Protein AF-A0A5R2NA83-F1 (afdb_monomer_lite)

Foldseek 3Di:
DQWAEKEAEDEDADPDDDCPDCQNPLQNVHAWLVPPVLPQLLVVQCVLQVSVVHLGFFFPDKAKAFDQDPSRYGQKMKIWTATPVNHIYIYITHHRDGDQQWMWIDDPFFIKIWHVVLFQQDDPVGHGTWIWTATPVRDIDIDGRNDPDGSVVVVVVQVVVCVVVVHPAGDPVGAGPVSVVSSVVNSVNHCVNHVRDGPCQDPVNPQPAPVRHHQDADAPQFPWDDDPPDPDTATPDAAEDDPQVGPNSCRVPVSVCRNNVHDHYDPDPDPDD

Secondary structure (DSSP, 8-state):
--EEEEEEEEE-B-SS--TTSTTT-TTTT-SHHHHTTHHHHHHHHHHHHHHHTSS----SEEEEEEEE-TTSSEEEEEEEEE-TTS-EEEEEEESBS----EEEEEETTEEEEEETTT-TT--TTT-SEEEEEEETTS-EEEEEE---S-HHHHHHHHHHHHHHTT-SSPPTTS--HHHHHHHHHHHHHHHHHTT---GGGSTTT--B-TTSSBPP----SS-EE--TT-SSPEESSPEE-----SHHHHHHHHHHHHHTT---EE--S-S--

Sequence (273 aa):
GEIRMIKSSFGFAMPDFMPEHRLYANDLAGGGILDVGGYPVSMVRLIAGAAAGEPFAEPDKVAGIAHLGQSGVDEWASAVLHFPGGIVAEVSCSISLNQDNVLRIFGTKGRIEVPDFWFAGGDRDVGLGRIDVIGADGTRETISVNEKRHVYSCEVDAAGEAIRAGRQEFAWPGMGWADSLGTLRVLDRWRAAVGLEYEIEKASLRTNTISGRPLRSGGTAIGKRTIPGVAKPASVVALGFEDFRTFSSGSILLDAFFEAGGNLFDTGYVYGG

Structure (mmCIF, N/CA/C/O backbone):
data_AF-A0A5R2NA83-F1
#
_entry.id   AF-A0A5R2NA83-F1
#
loop_
_atom_site.group_PDB
_atom_site.id
_atom_site.type_symbol
_atom_site.label_atom_id
_atom_site.label_alt_id
_atom_site.label_comp_id
_atom_site.label_asym_id
_atom_site.label_entity_id
_atom_site.label_seq_id
_atom_site.pdbx_PDB_ins_code
_atom_site.Cartn_x
_atom_site.Cartn_y
_atom_site.Cartn_z
_atom_site.occupancy
_atom_site.B_iso_or_equiv
_atom_site.auth_seq_id
_atom_site.auth_comp_id
_atom_site.auth_asym_id
_atom_site.auth_atom_id
_atom_site.pdbx_PDB_model_num
ATOM 1 N N . GLY A 1 1 ? -21.672 -6.167 15.409 1.00 95.06 1 GLY A N 1
ATOM 2 C CA . GLY A 1 1 ? -22.641 -6.505 14.341 1.00 95.06 1 GLY A CA 1
ATOM 3 C C . GLY A 1 1 ? -21.874 -6.990 13.131 1.00 95.06 1 GLY A C 1
ATOM 4 O O . GLY A 1 1 ? -20.684 -7.221 13.266 1.00 95.06 1 GLY A O 1
ATOM 5 N N . GLU A 1 2 ? -22.525 -7.120 11.982 1.00 97.38 2 GLU A N 1
ATOM 6 C CA . GLU A 1 2 ? -21.848 -7.399 10.703 1.00 97.38 2 GLU A CA 1
ATOM 7 C C . GLU A 1 2 ? -21.189 -6.110 10.196 1.00 97.38 2 GLU A C 1
ATOM 9 O O . GLU A 1 2 ? -21.854 -5.071 10.177 1.00 97.38 2 GLU A O 1
ATOM 14 N N . ILE A 1 3 ? -19.903 -6.156 9.837 1.00 98.38 3 ILE A N 1
ATOM 15 C CA . ILE A 1 3 ? -19.161 -5.006 9.300 1.00 98.38 3 ILE A CA 1
ATOM 16 C C . ILE A 1 3 ? -19.545 -4.814 7.833 1.00 98.38 3 ILE A C 1
ATOM 18 O O . ILE A 1 3 ? -19.589 -5.775 7.076 1.00 98.38 3 ILE A O 1
ATOM 22 N N . ARG A 1 4 ? -19.824 -3.570 7.433 1.00 98.38 4 ARG A N 1
ATOM 23 C CA . ARG A 1 4 ? -20.189 -3.220 6.049 1.00 98.38 4 ARG A CA 1
ATOM 24 C C . ARG A 1 4 ? -19.229 -2.229 5.415 1.00 98.38 4 ARG A C 1
ATOM 26 O O . ARG A 1 4 ? -19.003 -2.283 4.211 1.00 98.38 4 ARG A O 1
ATOM 33 N N . MET A 1 5 ? -18.691 -1.312 6.216 1.00 98.69 5 MET A N 1
ATOM 34 C CA . MET A 1 5 ? -17.830 -0.255 5.711 1.00 98.69 5 MET A CA 1
ATOM 35 C C . MET A 1 5 ? -16.713 0.073 6.689 1.00 98.69 5 MET A C 1
ATOM 37 O O . MET A 1 5 ? -16.921 0.048 7.901 1.00 98.69 5 MET A O 1
ATOM 41 N N . ILE A 1 6 ? -15.544 0.418 6.163 1.00 98.88 6 ILE A N 1
ATOM 42 C CA . ILE A 1 6 ? -14.411 0.906 6.948 1.00 98.88 6 ILE A CA 1
ATOM 43 C C . ILE A 1 6 ? -13.936 2.217 6.315 1.00 98.88 6 ILE A C 1
ATOM 45 O O . ILE A 1 6 ? -13.877 2.324 5.096 1.00 98.88 6 ILE A O 1
ATOM 49 N N . LYS A 1 7 ? -13.622 3.231 7.117 1.00 98.75 7 LYS A N 1
ATOM 50 C CA . LYS A 1 7 ? -12.972 4.463 6.654 1.00 98.75 7 LYS A CA 1
ATOM 51 C C . LYS A 1 7 ? -11.685 4.651 7.434 1.00 98.75 7 LYS A C 1
ATOM 53 O O . LYS A 1 7 ? -11.725 4.580 8.659 1.00 98.75 7 LYS A O 1
ATOM 58 N N . SER A 1 8 ? -10.568 4.879 6.759 1.00 98.56 8 SER A N 1
ATOM 59 C CA . SER A 1 8 ? -9.288 5.091 7.427 1.00 98.56 8 SER A CA 1
ATOM 60 C C . SER A 1 8 ? -8.465 6.157 6.715 1.00 98.56 8 SER A C 1
ATOM 62 O O . SER A 1 8 ? -8.307 6.114 5.501 1.00 98.56 8 SER A O 1
ATOM 64 N N . SER A 1 9 ? -7.955 7.130 7.459 1.00 98.06 9 SER A N 1
ATOM 65 C CA . SER A 1 9 ? -7.232 8.268 6.890 1.00 98.06 9 SER A CA 1
ATOM 66 C C . SER A 1 9 ? -5.972 8.563 7.685 1.00 98.06 9 SER A C 1
ATOM 68 O O . SER A 1 9 ? -6.035 8.574 8.913 1.00 98.06 9 SER A O 1
ATOM 70 N N . PHE A 1 10 ? -4.873 8.879 7.006 1.00 97.62 10 PHE A N 1
ATOM 71 C CA . PHE A 1 10 ? -3.687 9.455 7.637 1.00 97.62 10 PHE A CA 1
ATOM 72 C C . PHE A 1 10 ? -3.071 10.501 6.709 1.00 97.62 10 PHE A C 1
ATOM 74 O O . PHE A 1 10 ? -2.511 10.167 5.669 1.00 97.62 10 PHE A O 1
ATOM 81 N N . GLY A 1 11 ? -3.152 11.772 7.092 1.00 97.31 11 GLY A N 1
ATOM 82 C CA . GLY A 1 11 ? -2.428 12.832 6.417 1.00 97.31 11 GLY A CA 1
ATOM 83 C C . GLY A 1 11 ? -1.964 13.934 7.355 1.00 97.31 11 GLY A C 1
ATOM 84 O O . GLY A 1 11 ? -2.612 14.256 8.354 1.00 97.31 11 GLY A O 1
ATOM 85 N N . PHE A 1 12 ? -0.830 14.518 7.000 1.00 96.56 12 PHE A N 1
ATOM 86 C CA . PHE A 1 12 ? -0.273 15.701 7.635 1.00 96.56 12 PHE A CA 1
ATOM 87 C C . PHE A 1 12 ? 0.071 16.737 6.567 1.00 96.56 12 PHE A C 1
ATOM 89 O O . PHE A 1 12 ? 0.226 16.404 5.394 1.00 96.56 12 PHE A O 1
ATOM 96 N N . ALA A 1 13 ? 0.186 18.000 6.967 1.00 95.75 13 ALA A N 1
ATOM 97 C CA . ALA A 1 13 ? 0.610 19.078 6.083 1.00 95.75 13 ALA A CA 1
ATOM 98 C C . ALA A 1 13 ? 2.071 19.450 6.347 1.00 95.75 13 ALA A C 1
ATOM 100 O O . ALA A 1 13 ? 2.389 20.039 7.383 1.00 95.75 13 ALA A O 1
ATOM 101 N N . MET A 1 14 ? 2.959 19.137 5.400 1.00 95.88 14 MET A N 1
ATOM 102 C CA . MET A 1 14 ? 4.275 19.770 5.364 1.00 95.88 14 MET A CA 1
ATOM 103 C C . MET A 1 14 ? 4.110 21.290 5.209 1.00 95.88 14 MET A C 1
ATOM 105 O O . MET A 1 14 ? 3.225 21.729 4.474 1.00 95.88 14 MET A O 1
ATOM 109 N N . PRO A 1 15 ? 4.938 22.101 5.893 1.00 91.62 15 PRO A N 1
ATOM 110 C CA . PRO A 1 15 ? 4.767 23.553 5.911 1.00 91.62 15 PRO A CA 1
ATOM 111 C C . PRO A 1 15 ? 4.954 24.186 4.530 1.00 91.62 15 PRO A C 1
ATOM 113 O O . PRO A 1 15 ? 4.245 25.129 4.196 1.00 91.62 15 PRO A O 1
ATOM 116 N N . ASP A 1 16 ? 5.871 23.638 3.730 1.00 92.56 16 ASP A N 1
ATOM 117 C CA . ASP A 1 16 ? 6.229 24.134 2.407 1.00 92.56 16 ASP A CA 1
ATOM 118 C C . ASP A 1 16 ? 6.539 22.968 1.460 1.00 92.56 16 ASP A C 1
ATOM 120 O O . ASP A 1 16 ? 6.990 21.896 1.884 1.00 92.56 16 ASP A O 1
ATOM 124 N N . PHE A 1 17 ? 6.372 23.207 0.156 1.00 93.81 17 PHE A N 1
ATOM 125 C CA . PHE A 1 17 ? 6.907 22.323 -0.876 1.00 93.81 17 PHE A CA 1
ATOM 126 C C . PHE A 1 17 ? 8.440 22.363 -0.844 1.00 93.81 17 PHE A C 1
ATOM 128 O O . PHE A 1 17 ? 9.057 23.401 -1.088 1.00 93.81 17 PHE A O 1
ATOM 135 N N . MET A 1 18 ? 9.056 21.217 -0.562 1.00 93.69 18 MET A N 1
ATOM 136 C CA . MET A 1 18 ? 10.507 21.068 -0.453 1.00 93.69 18 MET A CA 1
ATOM 137 C C . MET A 1 18 ? 10.966 19.917 -1.354 1.00 93.69 18 MET A C 1
ATOM 139 O O . MET A 1 18 ? 10.963 18.778 -0.892 1.00 93.69 18 MET A O 1
ATOM 143 N N . PRO A 1 19 ? 11.361 20.172 -2.617 1.00 90.75 19 PRO A N 1
ATOM 144 C CA . PRO A 1 19 ? 11.600 19.116 -3.610 1.00 90.75 19 PRO A CA 1
ATOM 145 C C . PRO A 1 19 ? 12.703 18.129 -3.206 1.00 90.75 19 PRO A C 1
ATOM 147 O O . PRO A 1 19 ? 12.612 16.951 -3.527 1.00 90.75 19 PRO A O 1
ATOM 150 N N . GLU A 1 20 ? 13.699 18.592 -2.447 1.00 93.50 20 GLU A N 1
ATOM 151 C CA . GLU A 1 20 ? 14.804 17.766 -1.936 1.00 93.50 20 GLU A CA 1
ATOM 152 C C . GLU A 1 20 ? 14.418 16.932 -0.700 1.00 93.50 20 GLU A C 1
ATOM 154 O O . GLU A 1 20 ? 15.169 16.068 -0.248 1.00 93.50 20 GLU A O 1
ATOM 159 N N . HIS A 1 21 ? 13.262 17.206 -0.089 1.00 96.62 21 HIS A N 1
ATOM 160 C CA . HIS A 1 21 ? 12.799 16.450 1.066 1.00 96.62 21 HIS A CA 1
ATOM 161 C C . HIS A 1 21 ? 12.280 15.083 0.612 1.00 96.62 21 HIS A C 1
ATOM 163 O O . HIS A 1 21 ? 11.513 15.001 -0.344 1.00 96.62 21 HIS A O 1
ATOM 169 N N . ARG A 1 22 ? 12.598 14.015 1.359 1.00 97.06 22 ARG A N 1
ATOM 170 C CA . ARG A 1 22 ? 12.228 12.619 1.027 1.00 97.06 22 ARG A CA 1
ATOM 171 C C . ARG A 1 22 ? 10.744 12.397 0.690 1.00 97.06 22 ARG A C 1
ATOM 173 O O . ARG A 1 22 ? 10.410 11.439 0.013 1.00 97.06 22 ARG A O 1
ATOM 180 N N . LEU A 1 23 ? 9.860 13.256 1.202 1.00 97.44 23 LEU A N 1
ATOM 181 C CA . LEU A 1 23 ? 8.417 13.190 0.951 1.00 97.44 23 LEU A CA 1
ATOM 182 C C . LEU A 1 23 ? 8.034 13.694 -0.441 1.00 97.44 23 LEU A C 1
ATOM 184 O O . LEU A 1 23 ? 7.061 13.209 -0.999 1.00 97.44 23 LEU A O 1
ATOM 188 N N . TYR A 1 24 ? 8.782 14.647 -0.997 1.00 97.56 24 TYR A N 1
ATOM 189 C CA . TYR A 1 24 ? 8.542 15.201 -2.330 1.00 97.56 24 TYR A CA 1
ATOM 190 C C . TYR A 1 24 ? 9.497 14.630 -3.383 1.00 97.56 24 TYR A C 1
ATOM 192 O O . TYR A 1 24 ? 9.196 14.714 -4.572 1.00 97.56 24 TYR A O 1
ATOM 200 N N . ALA A 1 25 ? 10.614 14.034 -2.967 1.00 96.75 25 ALA A N 1
ATOM 201 C CA . ALA A 1 25 ? 11.609 13.432 -3.842 1.00 96.75 25 ALA A CA 1
ATOM 202 C C . ALA A 1 25 ? 11.062 12.159 -4.522 1.00 96.75 25 ALA A C 1
ATOM 204 O O . ALA A 1 25 ? 10.837 11.127 -3.884 1.00 96.75 25 ALA A O 1
ATOM 205 N N . ASN A 1 26 ? 10.817 12.236 -5.831 1.00 96.00 26 ASN A N 1
ATOM 206 C CA . ASN A 1 26 ? 10.242 11.138 -6.611 1.00 96.00 26 ASN A CA 1
ATOM 207 C C . ASN A 1 26 ? 11.227 9.969 -6.805 1.00 96.00 26 ASN A C 1
ATOM 209 O O . ASN A 1 26 ? 10.829 8.807 -6.774 1.00 96.00 26 ASN A O 1
ATOM 213 N N . ASP A 1 27 ? 12.521 10.262 -6.920 1.00 94.12 27 ASP A N 1
ATOM 214 C CA . ASP A 1 27 ? 13.599 9.269 -6.990 1.00 94.12 27 ASP A CA 1
ATOM 215 C C . ASP A 1 27 ? 13.737 8.427 -5.709 1.00 94.12 27 ASP A C 1
ATOM 217 O O . ASP A 1 27 ?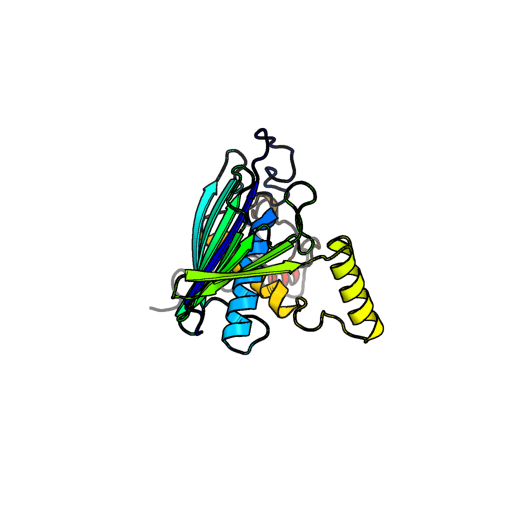 14.172 7.277 -5.774 1.00 94.12 27 ASP A O 1
ATOM 221 N N . LEU A 1 28 ? 13.304 8.966 -4.565 1.00 95.38 28 LEU A N 1
ATOM 222 C CA . LEU A 1 28 ? 13.223 8.273 -3.275 1.00 95.38 28 LEU A CA 1
ATOM 223 C C . LEU A 1 28 ? 11.850 7.647 -2.995 1.00 95.38 28 LEU A C 1
ATOM 225 O O . LEU A 1 28 ? 11.610 7.191 -1.878 1.00 95.38 28 LEU A O 1
ATOM 229 N N . ALA A 1 29 ? 10.965 7.607 -3.994 1.00 96.31 29 ALA A N 1
ATOM 230 C CA . ALA A 1 29 ? 9.607 7.086 -3.876 1.00 96.31 29 ALA A CA 1
ATOM 231 C C . ALA A 1 29 ? 8.752 7.810 -2.812 1.00 96.31 29 ALA A C 1
ATOM 233 O O . ALA A 1 29 ? 8.034 7.177 -2.036 1.00 96.31 29 ALA A O 1
ATOM 234 N N . GLY A 1 30 ? 8.839 9.145 -2.776 1.00 97.38 30 GLY A N 1
ATOM 235 C CA . GLY A 1 30 ? 8.008 9.993 -1.920 1.00 97.38 30 GLY A CA 1
ATOM 236 C C . GLY A 1 30 ? 6.508 9.956 -2.258 1.00 97.38 30 GLY A C 1
ATOM 237 O O . GLY A 1 30 ? 6.042 9.202 -3.116 1.00 97.38 30 GLY A O 1
ATOM 238 N N . GLY A 1 31 ? 5.746 10.824 -1.598 1.00 98.38 31 GLY A N 1
ATOM 239 C CA . GLY A 1 31 ? 4.294 10.924 -1.725 1.00 98.38 31 GLY A CA 1
ATOM 240 C C . GLY A 1 31 ? 3.524 10.254 -0.589 1.00 98.38 31 GLY A C 1
ATOM 241 O O . GLY A 1 31 ? 4.065 9.485 0.209 1.00 98.38 31 GLY A O 1
ATOM 242 N N . GLY A 1 32 ? 2.236 10.574 -0.498 1.00 98.31 32 GLY A N 1
ATOM 243 C CA . GLY A 1 32 ? 1.351 10.100 0.560 1.00 98.31 32 GLY A CA 1
ATOM 244 C C . GLY A 1 32 ? 1.089 8.598 0.516 1.00 98.31 32 GLY A C 1
ATOM 245 O O . GLY A 1 32 ? 1.041 7.978 1.577 1.00 98.31 32 GLY A O 1
ATOM 246 N N . ILE A 1 33 ? 0.940 8.000 -0.670 1.00 98.69 33 ILE A N 1
ATOM 247 C CA . ILE A 1 33 ? 0.580 6.584 -0.831 1.00 98.69 33 ILE A CA 1
ATOM 248 C C . ILE A 1 33 ? 1.636 5.676 -0.188 1.00 98.69 33 ILE A C 1
ATOM 250 O O . ILE A 1 33 ? 1.269 4.763 0.555 1.00 98.69 33 ILE A O 1
ATOM 254 N N . LEU A 1 34 ? 2.927 5.925 -0.436 1.00 98.25 34 LEU A N 1
ATOM 255 C CA . LEU A 1 34 ? 4.007 5.101 0.117 1.00 98.25 34 LEU A CA 1
ATOM 256 C C . LEU A 1 34 ? 4.515 5.555 1.490 1.00 98.25 34 LEU A C 1
ATOM 258 O O . LEU A 1 34 ? 5.009 4.708 2.231 1.00 98.25 34 LEU A O 1
ATOM 262 N N . ASP A 1 35 ? 4.376 6.833 1.861 1.00 97.94 35 ASP A N 1
ATOM 263 C CA . ASP A 1 35 ? 4.806 7.306 3.186 1.00 97.94 35 ASP A CA 1
ATOM 264 C C . ASP A 1 35 ? 3.797 6.931 4.282 1.00 97.94 35 ASP A C 1
ATOM 266 O O . ASP A 1 35 ? 4.146 6.260 5.253 1.00 97.94 35 ASP A O 1
ATOM 270 N N . VAL A 1 36 ? 2.527 7.316 4.112 1.00 97.94 36 VAL A N 1
ATOM 271 C CA . VAL A 1 36 ? 1.487 7.137 5.144 1.00 97.94 36 VAL A CA 1
ATOM 272 C C . VAL A 1 36 ? 0.276 6.329 4.689 1.00 97.94 36 VAL A C 1
ATOM 274 O O . VAL A 1 36 ? -0.480 5.855 5.531 1.00 97.94 36 VAL A O 1
ATOM 277 N N . GLY A 1 37 ? 0.095 6.089 3.389 1.00 98.38 37 GLY A N 1
ATOM 278 C CA . GLY A 1 37 ? -1.019 5.307 2.839 1.00 98.38 37 GLY A CA 1
ATOM 279 C C . GLY A 1 37 ? -1.002 3.830 3.243 1.00 98.38 37 GLY A C 1
ATOM 280 O O . GLY A 1 37 ? -2.053 3.187 3.281 1.00 98.38 37 GLY A O 1
ATOM 281 N N . GLY A 1 38 ? 0.158 3.299 3.639 1.00 98.06 38 GLY A N 1
ATOM 282 C CA . GLY A 1 38 ? 0.282 1.947 4.187 1.00 98.06 38 GLY A CA 1
ATOM 283 C C . GLY A 1 38 ? -0.481 1.738 5.501 1.00 98.06 38 GLY A C 1
ATOM 284 O O . GLY A 1 38 ? -1.020 0.654 5.715 1.00 98.06 38 GLY A O 1
ATOM 285 N N . TYR A 1 39 ? -0.592 2.767 6.347 1.00 97.69 39 TYR A N 1
ATOM 286 C CA . TYR A 1 39 ? -1.293 2.695 7.635 1.00 97.69 39 TYR A CA 1
ATOM 287 C C . TYR A 1 39 ? -2.806 2.460 7.483 1.00 97.69 39 TYR A C 1
ATOM 289 O O . TYR A 1 39 ? -3.317 1.496 8.057 1.00 97.69 39 TYR A O 1
ATOM 297 N N . PRO A 1 40 ? -3.560 3.273 6.713 1.00 98.44 40 PRO A N 1
ATOM 298 C CA . PRO A 1 40 ? -4.976 3.012 6.517 1.00 98.44 40 PRO A CA 1
ATOM 299 C C . PRO A 1 40 ? -5.215 1.709 5.747 1.00 98.44 40 PRO A C 1
ATOM 301 O O . PRO A 1 40 ? -6.148 0.976 6.075 1.00 98.44 40 PRO A O 1
ATOM 304 N N . VAL A 1 41 ? -4.358 1.368 4.775 1.00 98.69 41 VAL A N 1
ATOM 305 C CA . VAL A 1 41 ? -4.470 0.116 4.008 1.00 98.69 41 VAL A CA 1
ATOM 306 C C . VAL A 1 41 ? -4.286 -1.121 4.891 1.00 98.69 41 VAL A C 1
ATOM 308 O O . VAL A 1 41 ? -5.073 -2.064 4.777 1.00 98.69 41 VAL A O 1
ATOM 311 N N . SER A 1 42 ? -3.290 -1.139 5.778 1.00 98.12 42 SER A N 1
ATOM 312 C CA . SER A 1 42 ? -3.057 -2.288 6.660 1.00 98.12 42 SER A CA 1
ATOM 313 C C . SER A 1 42 ? -4.224 -2.491 7.627 1.00 98.12 42 SER A C 1
ATOM 315 O O . SER A 1 42 ? -4.700 -3.616 7.784 1.00 98.12 42 SER A O 1
ATOM 317 N N . MET A 1 43 ? -4.781 -1.407 8.182 1.00 97.94 43 MET A N 1
ATOM 318 C CA . MET A 1 43 ? -5.932 -1.490 9.083 1.00 97.94 43 MET A CA 1
ATOM 319 C C . MET A 1 43 ? -7.179 -2.034 8.398 1.00 97.94 43 MET A C 1
ATOM 321 O O . MET A 1 43 ? -7.826 -2.935 8.934 1.00 97.94 43 MET A O 1
ATOM 325 N N . VAL A 1 44 ? -7.533 -1.528 7.212 1.00 98.56 44 VAL A N 1
ATOM 326 C CA . VAL A 1 44 ? -8.741 -2.011 6.526 1.00 98.56 44 VAL A CA 1
ATOM 327 C C . VAL A 1 44 ? -8.605 -3.483 6.128 1.00 98.56 44 VAL A C 1
ATOM 329 O O . VAL A 1 44 ? -9.586 -4.218 6.230 1.00 98.56 44 VAL A O 1
ATOM 332 N N . ARG A 1 45 ? -7.398 -3.940 5.756 1.00 98.50 45 ARG A N 1
ATOM 333 C CA . ARG A 1 45 ? -7.119 -5.349 5.421 1.00 98.50 45 ARG A CA 1
ATOM 334 C C . ARG A 1 45 ? -7.180 -6.257 6.650 1.00 98.50 45 ARG A C 1
ATOM 336 O O . ARG A 1 45 ? -7.806 -7.315 6.570 1.00 98.50 45 ARG A O 1
ATOM 343 N N . LEU A 1 46 ? -6.610 -5.835 7.781 1.00 98.00 46 LEU A N 1
ATOM 344 C CA . LEU A 1 46 ? -6.699 -6.543 9.064 1.00 98.00 46 LEU A CA 1
ATOM 345 C C . LEU A 1 46 ? -8.159 -6.697 9.515 1.00 98.00 46 LEU A C 1
ATOM 347 O O . LEU A 1 46 ? -8.598 -7.792 9.857 1.00 98.00 46 LEU A O 1
ATOM 351 N N . ILE A 1 47 ? -8.933 -5.610 9.485 1.00 98.12 47 ILE A N 1
ATOM 352 C CA . ILE A 1 47 ? -10.325 -5.598 9.960 1.00 98.12 47 ILE A CA 1
ATOM 353 C C . ILE A 1 47 ? -11.239 -6.400 9.032 1.00 98.12 47 ILE A C 1
ATOM 355 O O . ILE A 1 47 ? -12.096 -7.139 9.517 1.00 98.12 47 ILE A O 1
ATOM 359 N N . ALA A 1 48 ? -11.061 -6.281 7.713 1.00 98.31 48 ALA A N 1
ATOM 360 C CA . ALA A 1 48 ? -11.797 -7.094 6.749 1.00 98.31 48 ALA A CA 1
ATOM 361 C C . ALA A 1 48 ? -11.486 -8.590 6.926 1.00 98.31 48 ALA A C 1
ATOM 363 O O . ALA A 1 48 ? -12.409 -9.402 6.916 1.00 98.31 48 ALA A O 1
ATOM 364 N N . GLY A 1 49 ? -10.218 -8.944 7.170 1.00 97.81 49 GLY A N 1
ATOM 365 C CA . GLY A 1 49 ? -9.816 -10.305 7.530 1.00 97.81 49 GLY A CA 1
ATOM 366 C C . GLY A 1 49 ? -10.510 -10.793 8.793 1.00 97.81 49 GLY A C 1
ATOM 367 O O . GLY A 1 49 ? -11.219 -11.796 8.757 1.00 97.81 49 GLY A O 1
ATOM 368 N N . ALA A 1 50 ? -10.393 -10.037 9.887 1.00 97.06 50 ALA A N 1
ATOM 369 C CA . ALA A 1 50 ? -10.999 -10.394 11.166 1.00 97.06 50 ALA A CA 1
ATOM 370 C C . ALA A 1 50 ? -12.524 -10.588 11.056 1.00 97.06 50 ALA A C 1
ATOM 372 O O . ALA A 1 50 ? -13.079 -11.491 11.680 1.00 97.06 50 ALA A O 1
ATOM 373 N N . ALA A 1 51 ? -13.206 -9.785 10.229 1.00 97.25 51 ALA A N 1
ATOM 374 C CA . ALA A 1 51 ? -14.634 -9.935 9.945 1.00 97.25 51 ALA A CA 1
ATOM 375 C C . ALA A 1 51 ? -14.975 -11.228 9.184 1.00 97.25 51 ALA A C 1
ATOM 377 O O . ALA A 1 51 ? -16.060 -11.777 9.371 1.00 97.25 51 ALA A O 1
ATOM 378 N N . ALA A 1 52 ? -14.057 -11.703 8.342 1.00 96.31 52 ALA A N 1
ATOM 379 C CA . ALA A 1 52 ? -14.171 -12.941 7.577 1.00 96.31 52 ALA A CA 1
ATOM 380 C C . ALA A 1 52 ? -13.634 -14.178 8.326 1.00 96.31 52 ALA A C 1
ATOM 382 O O . ALA A 1 52 ? -13.748 -15.288 7.813 1.00 96.31 52 ALA A O 1
ATOM 383 N N . GLY A 1 53 ? -13.077 -14.010 9.532 1.00 96.25 53 GLY A N 1
ATOM 384 C CA . GLY A 1 53 ? -12.436 -15.091 10.288 1.00 96.25 53 GLY A CA 1
ATOM 385 C C . GLY A 1 53 ? -11.012 -15.425 9.827 1.00 96.25 53 GLY A C 1
ATOM 386 O O . GLY A 1 53 ? -10.500 -16.483 10.175 1.00 96.25 53 GLY A O 1
ATOM 387 N N . GLU A 1 54 ? -10.376 -14.526 9.077 1.00 97.00 54 GLU A N 1
ATOM 388 C CA . GLU A 1 54 ? -9.019 -14.663 8.543 1.00 97.00 54 GLU A CA 1
ATOM 389 C C . GLU A 1 54 ? -8.056 -13.652 9.202 1.00 97.00 54 GLU A C 1
ATOM 391 O O . GLU A 1 54 ? -8.494 -12.617 9.709 1.00 97.00 54 GLU A O 1
ATOM 396 N N . PRO A 1 55 ? -6.729 -13.882 9.189 1.00 96.62 55 PRO A N 1
ATOM 397 C CA . PRO A 1 55 ? -5.761 -12.934 9.752 1.00 96.62 55 PRO A CA 1
ATOM 398 C C . PRO A 1 55 ? -5.782 -11.551 9.078 1.00 96.62 55 PRO A C 1
ATOM 400 O O . PRO A 1 55 ? -5.563 -10.541 9.741 1.00 96.62 55 PRO A O 1
ATOM 403 N N . PHE A 1 56 ? -6.045 -11.520 7.770 1.00 97.44 56 PHE A N 1
ATOM 404 C CA . PHE A 1 56 ? -6.191 -10.337 6.917 1.00 97.44 56 PHE A CA 1
ATOM 405 C C . PHE A 1 56 ? -7.019 -10.719 5.674 1.00 97.44 56 PHE A C 1
ATOM 407 O O . PHE A 1 56 ? -7.214 -11.903 5.400 1.00 97.44 56 PHE A O 1
ATOM 414 N N . ALA A 1 57 ? -7.486 -9.738 4.899 1.00 97.94 57 ALA A N 1
ATOM 415 C CA . ALA A 1 57 ? -8.156 -9.974 3.618 1.00 97.94 57 ALA A CA 1
ATOM 416 C C . ALA A 1 57 ? -7.492 -9.216 2.458 1.00 97.94 57 ALA A C 1
ATOM 418 O O . ALA A 1 57 ? -6.946 -8.124 2.625 1.00 97.94 57 ALA A O 1
ATOM 419 N N . GLU A 1 58 ? -7.572 -9.792 1.258 1.00 98.38 58 GLU A N 1
ATOM 420 C CA . GLU A 1 58 ? -7.179 -9.141 0.006 1.00 98.38 58 GLU A CA 1
ATOM 421 C C . GLU A 1 58 ? -8.400 -8.489 -0.657 1.00 98.38 58 GLU A C 1
ATOM 423 O O . GLU A 1 58 ? -9.431 -9.153 -0.810 1.00 98.38 58 GLU A O 1
ATOM 428 N N . PRO A 1 59 ? -8.319 -7.218 -1.086 1.00 98.56 59 PRO A N 1
ATOM 429 C CA . PRO A 1 59 ? -9.398 -6.601 -1.840 1.00 98.56 59 PRO A CA 1
ATOM 430 C C . PRO A 1 59 ? -9.420 -7.118 -3.285 1.00 98.56 59 PRO A C 1
ATOM 432 O O . PRO A 1 59 ? -8.397 -7.152 -3.978 1.00 98.56 59 PRO A O 1
ATOM 435 N N . ASP A 1 60 ? -10.602 -7.452 -3.797 1.00 98.12 60 ASP A N 1
ATOM 436 C CA . ASP A 1 60 ? -10.769 -7.853 -5.196 1.00 98.12 60 ASP A CA 1
ATOM 437 C C . ASP A 1 60 ? -10.747 -6.638 -6.150 1.00 98.12 60 ASP A C 1
ATOM 439 O O . ASP A 1 60 ? -10.278 -6.745 -7.287 1.00 98.12 60 ASP A O 1
ATOM 443 N N . LYS A 1 61 ? -11.107 -5.437 -5.674 1.00 98.50 61 LYS A N 1
ATOM 444 C CA . LYS A 1 61 ? -11.042 -4.176 -6.434 1.00 98.50 61 LYS A CA 1
ATOM 445 C C . LYS A 1 61 ? -10.374 -3.075 -5.626 1.00 98.50 61 LYS A C 1
ATOM 447 O O . LYS A 1 61 ? -10.605 -2.943 -4.430 1.00 98.50 61 LYS A O 1
ATOM 452 N N . VAL A 1 62 ? -9.589 -2.264 -6.326 1.00 98.75 62 VAL A N 1
ATOM 453 C CA . VAL A 1 62 ? -8.971 -1.035 -5.825 1.00 98.75 62 VAL A CA 1
ATOM 454 C C . VAL A 1 62 ? -9.178 0.017 -6.908 1.00 98.75 62 VAL A C 1
ATOM 456 O O . VAL A 1 62 ? -8.836 -0.228 -8.064 1.00 98.75 62 VAL A O 1
ATOM 459 N N . ALA A 1 63 ? -9.767 1.151 -6.548 1.00 98.62 63 ALA A N 1
ATOM 460 C CA . ALA A 1 63 ? -9.931 2.308 -7.420 1.00 98.62 63 ALA A CA 1
ATOM 461 C C . ALA A 1 63 ? -9.564 3.562 -6.630 1.00 98.62 63 ALA A C 1
ATOM 463 O O . ALA A 1 63 ? -9.991 3.698 -5.487 1.00 98.62 63 ALA A O 1
ATOM 464 N N . GLY A 1 64 ? -8.790 4.473 -7.213 1.00 98.19 64 GLY A N 1
ATOM 465 C CA . GLY A 1 64 ? -8.322 5.655 -6.499 1.00 98.19 64 GLY A CA 1
ATOM 466 C C . GLY A 1 64 ? -8.094 6.854 -7.400 1.00 98.19 64 GLY A C 1
ATOM 467 O O . GLY A 1 64 ? -8.092 6.742 -8.622 1.00 98.19 64 GLY A O 1
ATOM 468 N N . ILE A 1 65 ? -7.922 8.004 -6.760 1.00 98.56 65 ILE A N 1
ATOM 469 C CA . ILE A 1 65 ? -7.579 9.282 -7.374 1.00 98.56 65 ILE A CA 1
ATOM 470 C C . ILE A 1 65 ? -6.521 9.970 -6.510 1.00 98.56 65 ILE A C 1
ATOM 472 O O . ILE A 1 65 ? -6.514 9.814 -5.286 1.00 98.56 65 ILE A O 1
ATOM 476 N N . ALA A 1 66 ? -5.628 10.723 -7.140 1.00 98.56 66 ALA A N 1
ATOM 477 C CA . ALA A 1 66 ? -4.603 11.494 -6.453 1.00 98.56 66 ALA A CA 1
ATOM 478 C C . ALA A 1 66 ? -4.389 12.841 -7.140 1.00 98.56 66 ALA A C 1
ATOM 480 O O . ALA A 1 66 ? -4.675 12.997 -8.329 1.00 98.56 66 ALA A O 1
ATOM 481 N N . HIS A 1 67 ? -3.860 13.799 -6.386 1.00 98.38 67 HIS A N 1
ATOM 482 C CA . HIS A 1 67 ? -3.208 14.967 -6.954 1.00 98.38 67 HIS A CA 1
ATOM 483 C C . HIS A 1 67 ? -1.705 14.714 -7.009 1.00 98.38 67 HIS A C 1
ATOM 485 O O . HIS A 1 67 ? -1.062 14.565 -5.968 1.00 98.38 67 HIS A O 1
ATOM 491 N N . LEU A 1 68 ? -1.162 14.666 -8.225 1.00 98.25 68 LEU A N 1
ATOM 492 C CA . LEU A 1 68 ? 0.277 14.591 -8.437 1.00 98.25 68 LEU A CA 1
ATOM 493 C C . LEU A 1 68 ? 0.849 16.009 -8.459 1.00 98.25 68 LEU A C 1
ATOM 495 O O . LEU A 1 68 ? 0.435 16.838 -9.272 1.00 98.25 68 LEU A O 1
ATOM 499 N N . GLY A 1 69 ? 1.768 16.266 -7.534 1.00 96.12 69 GLY A N 1
ATOM 500 C CA . GLY A 1 69 ? 2.403 17.560 -7.336 1.00 96.12 69 GLY A CA 1
ATOM 501 C C . GLY A 1 69 ? 3.473 17.884 -8.373 1.00 96.12 69 GLY A C 1
ATOM 502 O O . GLY A 1 69 ? 3.719 17.140 -9.324 1.00 96.12 69 GLY A O 1
ATOM 503 N N . GLN A 1 70 ? 4.178 18.994 -8.154 1.00 95.00 70 GLN A N 1
ATOM 504 C CA . GLN A 1 70 ? 5.210 19.490 -9.077 1.00 95.00 70 GLN A CA 1
ATOM 505 C C . GLN A 1 70 ? 6.393 18.527 -9.250 1.00 95.00 70 GLN A C 1
ATOM 507 O O . GLN A 1 70 ? 6.991 18.481 -10.321 1.00 95.00 70 GLN A O 1
ATOM 512 N N . SER A 1 71 ? 6.728 17.755 -8.215 1.00 95.62 71 SER A N 1
ATOM 513 C CA . SER A 1 71 ? 7.779 16.734 -8.276 1.00 95.62 71 SER A CA 1
ATOM 514 C C . SER A 1 71 ? 7.293 15.388 -8.827 1.00 95.62 71 SER A C 1
ATOM 516 O O . SER A 1 71 ? 8.071 14.442 -8.901 1.00 95.62 71 SER A O 1
ATOM 518 N N . GLY A 1 72 ? 6.016 15.278 -9.208 1.00 96.31 72 GLY A N 1
ATOM 519 C CA . GLY A 1 72 ? 5.432 14.058 -9.762 1.00 96.31 72 GLY A CA 1
ATOM 520 C C . GLY A 1 72 ? 5.078 12.984 -8.730 1.00 96.31 72 GLY A C 1
ATOM 521 O O . GLY A 1 72 ? 4.686 11.896 -9.131 1.00 96.31 72 GLY A O 1
ATOM 522 N N . VAL A 1 73 ? 5.207 13.252 -7.426 1.00 98.12 73 VAL A N 1
ATOM 523 C CA . VAL A 1 73 ? 4.670 12.379 -6.361 1.00 98.12 73 VAL A CA 1
ATOM 524 C C . VAL A 1 73 ? 3.223 12.744 -6.031 1.00 98.12 73 VAL A C 1
ATOM 526 O O . VAL A 1 73 ? 2.777 13.853 -6.332 1.00 98.12 73 VAL A O 1
ATOM 529 N N . ASP A 1 74 ? 2.484 11.847 -5.380 1.00 98.50 74 ASP A N 1
ATOM 530 C CA . ASP A 1 74 ? 1.149 12.159 -4.871 1.00 98.50 74 ASP A CA 1
ATOM 531 C C . ASP A 1 74 ? 1.217 12.993 -3.578 1.00 98.50 74 ASP A C 1
ATOM 533 O O . ASP A 1 74 ? 1.735 12.558 -2.552 1.00 98.50 74 ASP A O 1
ATOM 537 N N . GLU A 1 75 ? 0.679 14.213 -3.601 1.00 98.06 75 GLU A N 1
ATOM 538 C CA . GLU A 1 75 ? 0.659 15.076 -2.409 1.00 98.06 75 GLU A CA 1
ATOM 539 C C . GLU A 1 75 ? -0.550 14.783 -1.505 1.00 98.06 75 GLU A C 1
ATOM 541 O O . GLU A 1 75 ? -0.490 14.929 -0.277 1.00 98.06 75 GLU A O 1
ATOM 546 N N . TRP A 1 76 ? -1.658 14.353 -2.110 1.00 98.56 76 TRP A N 1
ATOM 547 C CA . TRP A 1 76 ? -2.808 13.755 -1.440 1.00 98.56 76 TRP A CA 1
ATOM 548 C C . TRP A 1 76 ? -3.509 12.767 -2.368 1.00 98.56 76 TRP A C 1
ATOM 550 O O . TRP A 1 76 ? -3.587 12.968 -3.583 1.00 98.56 76 TRP A O 1
ATOM 560 N N . ALA A 1 77 ? -4.063 11.709 -1.781 1.00 98.75 77 ALA A N 1
ATOM 561 C CA . ALA A 1 77 ? -4.745 10.657 -2.515 1.00 98.75 77 ALA A CA 1
ATOM 562 C C . ALA A 1 77 ? -5.921 10.075 -1.723 1.00 98.75 77 ALA A C 1
ATOM 564 O O . ALA A 1 77 ? -5.984 10.135 -0.491 1.00 98.75 77 ALA A O 1
ATOM 565 N N . SER A 1 78 ? -6.875 9.478 -2.437 1.00 98.75 78 SER A N 1
ATOM 566 C CA . SER A 1 78 ? -7.935 8.646 -1.854 1.00 98.75 78 SER A CA 1
ATOM 567 C C . SER A 1 78 ? -8.224 7.423 -2.721 1.00 98.75 78 SER A C 1
ATOM 569 O O . SER A 1 78 ? -8.114 7.487 -3.946 1.00 98.75 78 SER A O 1
ATOM 571 N N . ALA A 1 79 ? -8.616 6.317 -2.093 1.00 98.88 79 ALA A N 1
ATOM 572 C CA . ALA A 1 79 ? -9.028 5.094 -2.768 1.00 98.88 79 ALA A CA 1
ATOM 573 C C . ALA A 1 79 ? -10.213 4.411 -2.081 1.00 98.88 79 ALA A C 1
ATOM 575 O O . ALA A 1 79 ? -10.440 4.546 -0.880 1.00 98.88 79 ALA A O 1
ATOM 576 N N . VAL A 1 80 ? -10.945 3.635 -2.876 1.00 98.88 80 VAL A N 1
ATOM 577 C CA . VAL A 1 80 ? -11.982 2.707 -2.438 1.00 98.88 80 VAL A CA 1
ATOM 578 C C . VAL A 1 80 ? -11.529 1.285 -2.745 1.00 98.88 80 VAL A C 1
ATOM 580 O O . VAL A 1 80 ? -11.080 0.979 -3.854 1.00 98.88 80 VAL A O 1
ATOM 583 N N . LEU A 1 81 ? -11.661 0.415 -1.752 1.00 98.88 81 LEU A N 1
ATOM 584 C CA . LEU A 1 81 ? -11.329 -0.997 -1.818 1.00 98.88 81 LEU A CA 1
ATOM 585 C C . LEU A 1 81 ? -12.609 -1.804 -1.626 1.00 98.88 81 LEU A C 1
ATOM 587 O O . LEU A 1 81 ? -13.415 -1.500 -0.747 1.00 98.88 81 LEU A O 1
ATOM 591 N N . HIS A 1 82 ? -12.784 -2.850 -2.421 1.00 98.75 82 HIS A N 1
ATOM 592 C CA . HIS A 1 82 ? -13.853 -3.823 -2.225 1.00 98.75 82 HIS A CA 1
ATOM 593 C C . HIS A 1 82 ? -13.240 -5.158 -1.819 1.00 98.75 82 HIS A C 1
ATOM 595 O O . HIS A 1 82 ? -12.312 -5.636 -2.473 1.00 98.75 82 HIS A O 1
ATOM 601 N N . PHE A 1 83 ? -13.758 -5.748 -0.746 1.00 98.69 83 PHE A N 1
ATOM 602 C CA . PHE A 1 83 ? -13.344 -7.057 -0.258 1.00 98.69 83 PHE A CA 1
ATOM 603 C C . PHE A 1 83 ? -14.386 -8.126 -0.606 1.00 98.69 83 PHE A C 1
ATOM 605 O O . PHE A 1 83 ? -15.591 -7.837 -0.615 1.00 98.69 83 PHE A O 1
ATOM 612 N N . PRO A 1 84 ? -13.955 -9.384 -0.805 1.00 96.44 84 PRO A N 1
ATOM 613 C CA . PRO A 1 84 ? -14.870 -10.516 -0.827 1.00 96.44 84 PRO A CA 1
ATOM 614 C C . PRO A 1 84 ? -15.790 -10.497 0.404 1.00 96.44 84 PRO A C 1
ATOM 616 O O . PRO A 1 84 ? -15.348 -10.217 1.516 1.00 96.44 84 PRO A O 1
ATOM 619 N N . GLY A 1 85 ? -17.084 -10.753 0.206 1.00 90.75 85 GLY A N 1
ATOM 620 C CA . GLY A 1 85 ? -18.096 -10.617 1.265 1.00 90.75 85 GLY A CA 1
ATOM 621 C C . GLY A 1 85 ? -18.760 -9.236 1.344 1.00 90.75 85 GLY A C 1
ATOM 622 O O . GLY A 1 85 ? -19.682 -9.057 2.131 1.00 90.75 85 GLY A O 1
ATOM 623 N N . GLY A 1 86 ? -18.362 -8.280 0.495 1.00 97.19 86 GLY A N 1
ATOM 624 C CA . GLY A 1 86 ? -19.095 -7.028 0.281 1.00 97.19 86 GLY A CA 1
ATOM 625 C C . GLY A 1 86 ? -18.717 -5.878 1.216 1.00 97.19 86 GLY A C 1
ATOM 626 O O . GLY A 1 86 ? -19.368 -4.833 1.177 1.00 97.19 86 GLY A O 1
ATOM 627 N N . ILE A 1 87 ? -17.670 -6.034 2.035 1.00 98.69 87 ILE A N 1
ATOM 628 C CA . ILE A 1 87 ? -17.107 -4.920 2.806 1.00 98.69 87 ILE A CA 1
ATOM 629 C C . ILE A 1 87 ? -16.469 -3.925 1.831 1.00 98.69 87 ILE A C 1
ATOM 631 O O . ILE A 1 87 ? -15.647 -4.297 0.991 1.00 98.69 87 ILE A O 1
ATOM 635 N N . VAL A 1 88 ? -16.819 -2.649 1.981 1.00 98.81 88 VAL A N 1
ATOM 636 C CA . VAL A 1 88 ? -16.203 -1.540 1.242 1.00 98.81 88 VAL A CA 1
ATOM 637 C C . VAL A 1 88 ? -15.337 -0.723 2.191 1.00 98.81 88 VAL A C 1
ATOM 639 O O . VAL A 1 88 ? -15.800 -0.312 3.253 1.00 98.81 88 VAL A O 1
ATOM 642 N N . ALA A 1 89 ? -14.091 -0.455 1.818 1.00 98.88 89 ALA A N 1
ATOM 643 C CA . ALA A 1 89 ? -13.220 0.427 2.580 1.00 98.88 89 ALA A CA 1
ATOM 644 C C . ALA A 1 89 ? -12.885 1.699 1.801 1.00 98.88 89 ALA A C 1
ATOM 646 O O . ALA A 1 89 ? -12.584 1.632 0.614 1.00 98.88 89 ALA A O 1
ATOM 647 N N . GLU A 1 90 ? -12.901 2.843 2.476 1.00 98.81 90 GLU A N 1
ATOM 648 C CA . GLU A 1 90 ? -12.331 4.097 1.984 1.00 98.81 90 GLU A CA 1
ATOM 649 C C . GLU A 1 90 ? -11.013 4.355 2.711 1.00 98.81 90 GLU A C 1
ATOM 651 O O . GLU A 1 90 ? -10.966 4.328 3.946 1.00 98.81 90 GLU A O 1
ATOM 656 N N . VAL A 1 91 ? -9.956 4.622 1.950 1.00 98.88 91 VAL A N 1
ATOM 657 C CA . VAL A 1 91 ? -8.649 5.010 2.482 1.00 98.88 91 VAL A CA 1
ATOM 658 C C . VAL A 1 91 ? -8.207 6.342 1.897 1.00 98.88 91 VAL A C 1
ATOM 660 O O . VAL A 1 91 ? -8.447 6.617 0.720 1.00 98.88 91 VAL A O 1
ATOM 663 N N . SER A 1 92 ? -7.545 7.172 2.696 1.00 98.75 92 SER A N 1
ATOM 664 C CA . SER A 1 92 ? -6.941 8.417 2.219 1.00 98.75 92 SER A CA 1
ATOM 665 C C . SER A 1 92 ? -5.604 8.696 2.886 1.00 98.75 92 SER A C 1
ATOM 667 O O . SER A 1 92 ? -5.373 8.314 4.035 1.00 98.75 92 SER A O 1
ATOM 669 N N . CYS A 1 93 ? -4.736 9.389 2.155 1.00 98.69 93 CYS A N 1
ATOM 670 C CA . CYS A 1 93 ? -3.433 9.810 2.644 1.00 98.69 93 CYS A CA 1
ATOM 671 C C . CYS A 1 93 ? -3.039 11.191 2.130 1.00 98.69 93 CYS A C 1
ATOM 673 O O . CYS A 1 93 ? -3.529 11.633 1.086 1.00 98.69 93 CYS A O 1
ATOM 675 N N . SER A 1 94 ? -2.160 11.882 2.859 1.00 98.38 94 SER A N 1
ATOM 676 C CA . SER A 1 94 ? -1.586 13.150 2.402 1.00 98.38 94 SER A CA 1
ATOM 677 C C . SER A 1 94 ? -0.294 13.529 3.126 1.00 98.38 94 SER A C 1
ATOM 679 O O . SER A 1 94 ? -0.147 13.272 4.316 1.00 98.38 94 SER A O 1
ATOM 681 N N . ILE A 1 95 ? 0.599 14.198 2.397 1.00 98.12 95 ILE A N 1
ATOM 682 C CA . ILE A 1 95 ? 1.791 14.883 2.926 1.00 98.12 95 ILE A CA 1
ATOM 683 C C . ILE A 1 95 ? 1.655 16.419 2.887 1.00 98.12 95 ILE A C 1
ATOM 685 O O . ILE A 1 95 ? 2.581 17.141 3.249 1.00 98.12 95 ILE A O 1
ATOM 689 N N . SER A 1 96 ? 0.514 16.931 2.420 1.00 96.62 96 SER A N 1
ATOM 690 C CA . SER A 1 96 ? 0.237 18.363 2.211 1.00 96.62 96 SER A CA 1
ATOM 691 C C . SER A 1 96 ? -1.056 18.847 2.882 1.00 96.62 96 SER A C 1
ATOM 693 O O . SER A 1 96 ? -1.302 20.050 2.945 1.00 96.62 96 SER A O 1
ATOM 695 N N . LEU A 1 97 ? -1.876 17.938 3.420 1.00 95.94 97 LEU A N 1
ATOM 696 C CA . LEU A 1 97 ? -3.152 18.220 4.071 1.00 95.94 97 LEU A CA 1
ATOM 697 C C . LEU A 1 97 ? -3.241 17.459 5.395 1.00 95.94 97 LEU A C 1
ATOM 699 O O . LEU A 1 97 ? -3.167 16.229 5.424 1.00 95.94 97 LEU A O 1
ATOM 703 N N . ASN A 1 98 ? -3.490 18.184 6.487 1.00 95.62 98 ASN A N 1
ATOM 704 C CA . ASN A 1 98 ? -3.893 17.561 7.745 1.00 95.62 98 ASN A CA 1
ATOM 705 C C . ASN A 1 98 ? -5.263 16.904 7.554 1.00 95.62 98 ASN A C 1
ATOM 707 O O . ASN A 1 98 ? -6.224 17.573 7.169 1.00 95.62 98 ASN A O 1
ATOM 711 N N . GLN A 1 99 ? -5.345 15.600 7.807 1.00 95.00 99 GLN A N 1
ATOM 712 C CA . GLN A 1 99 ? -6.601 14.857 7.753 1.00 95.00 99 GLN A CA 1
ATOM 713 C C . GLN A 1 99 ? -7.153 14.616 9.160 1.00 95.00 99 GLN A C 1
ATOM 715 O O . GLN A 1 99 ? -6.475 14.832 10.160 1.00 95.00 99 GLN A O 1
ATOM 720 N N . ASP A 1 100 ? -8.391 14.120 9.227 1.00 92.38 100 ASP A N 1
ATOM 721 C CA . ASP A 1 100 ? -9.035 13.681 10.473 1.00 92.38 100 ASP A CA 1
ATOM 722 C C . ASP A 1 100 ? -8.246 12.594 11.208 1.00 92.38 100 ASP A C 1
ATOM 724 O O . ASP A 1 100 ? -8.486 12.375 12.393 1.00 92.38 100 ASP A O 1
ATOM 728 N N . ASN A 1 101 ? -7.355 11.890 10.498 1.00 94.56 101 ASN A N 1
ATOM 729 C CA . ASN A 1 101 ? -6.407 10.971 11.111 1.00 94.56 101 ASN A CA 1
ATOM 730 C C . ASN A 1 101 ? -7.102 9.890 11.944 1.00 94.56 101 ASN A C 1
ATOM 732 O O . ASN A 1 101 ? -6.791 9.654 13.100 1.00 94.56 101 ASN A O 1
ATOM 736 N N . VAL A 1 102 ? -8.110 9.241 11.360 1.00 94.88 102 VAL A N 1
ATOM 737 C CA . VAL A 1 102 ? -9.060 8.400 12.092 1.00 94.88 102 VAL A CA 1
ATOM 738 C C . VAL A 1 102 ? -9.301 7.079 11.380 1.00 94.88 102 VAL A C 1
ATOM 740 O O . VAL A 1 102 ? -9.285 6.990 10.153 1.00 94.88 102 VAL A O 1
ATOM 743 N N . LEU A 1 103 ? -9.594 6.053 12.169 1.00 98.06 103 LEU A N 1
ATOM 744 C CA . LEU A 1 103 ? -10.169 4.793 11.728 1.00 98.06 103 LEU A CA 1
ATOM 745 C C . LEU A 1 103 ? -11.622 4.709 12.204 1.00 98.06 103 LEU A C 1
ATOM 747 O O . LEU A 1 103 ? -11.902 4.824 13.394 1.00 98.06 103 LEU A O 1
ATOM 751 N N . ARG A 1 104 ? -12.557 4.477 11.283 1.00 98.56 104 ARG A N 1
ATOM 752 C CA . ARG A 1 104 ? -13.982 4.278 11.567 1.00 98.56 104 ARG A CA 1
ATOM 753 C C . ARG A 1 104 ? -14.454 2.952 10.980 1.00 98.56 104 ARG A C 1
ATOM 755 O O . ARG A 1 104 ? -14.292 2.706 9.788 1.00 98.56 104 ARG A O 1
ATOM 762 N N . ILE A 1 105 ? -15.071 2.111 11.802 1.00 98.75 105 ILE A N 1
ATOM 763 C CA . ILE A 1 105 ? -15.559 0.778 11.431 1.00 98.75 105 ILE A CA 1
ATOM 764 C C . ILE A 1 105 ? -17.076 0.775 11.582 1.00 98.75 105 ILE A C 1
ATOM 766 O O . ILE A 1 105 ? -17.584 0.898 12.692 1.00 98.75 105 ILE A O 1
ATOM 770 N N . PHE A 1 106 ? -17.810 0.631 10.484 1.00 98.69 106 PHE A N 1
ATOM 771 C CA . PHE A 1 106 ? -19.268 0.700 10.458 1.00 98.69 106 PHE A CA 1
ATOM 772 C C . PHE A 1 106 ? -19.871 -0.692 10.312 1.00 98.69 106 PHE A C 1
ATOM 774 O O . PHE A 1 106 ? -19.608 -1.406 9.339 1.00 98.69 106 PHE A O 1
ATOM 781 N N . GLY A 1 107 ? -20.735 -1.058 11.256 1.00 98.38 107 GLY A N 1
ATOM 782 C CA . GLY A 1 107 ? -21.481 -2.304 11.209 1.00 98.38 107 GLY A CA 1
ATOM 783 C C . GLY A 1 107 ? -22.979 -2.128 11.427 1.00 98.38 107 GLY A C 1
ATOM 784 O O . GLY A 1 107 ? -23.481 -1.058 11.755 1.00 98.38 107 GLY A O 1
ATOM 785 N N . THR A 1 108 ? -23.719 -3.225 11.294 1.00 98.06 108 THR A N 1
ATOM 786 C CA . THR A 1 108 ? -25.194 -3.237 11.361 1.00 98.06 108 THR A CA 1
ATOM 787 C C . THR A 1 108 ? -25.805 -2.826 12.696 1.00 98.06 108 THR A C 1
ATOM 789 O O . THR A 1 108 ? -27.015 -2.644 12.777 1.00 98.06 108 THR A O 1
ATOM 792 N N . LYS A 1 109 ? -24.997 -2.708 13.752 1.00 98.12 109 LYS A N 1
ATOM 793 C CA . LYS A 1 109 ? -25.459 -2.405 15.116 1.00 98.12 109 LYS A CA 1
ATOM 794 C C . LYS A 1 109 ? -24.809 -1.157 15.717 1.00 98.12 109 LYS A C 1
ATOM 796 O O . LYS A 1 109 ? -25.013 -0.893 16.896 1.00 98.12 109 LYS A O 1
ATOM 801 N N . GLY A 1 110 ? -24.013 -0.425 14.941 1.00 98.31 110 GLY A N 1
ATOM 802 C CA . GLY A 1 110 ? -23.222 0.688 15.452 1.00 98.31 110 GLY A CA 1
ATOM 803 C C . GLY A 1 110 ? -21.897 0.851 14.719 1.00 98.31 110 GLY A C 1
ATOM 804 O O . GLY A 1 110 ? -21.681 0.259 13.659 1.00 98.31 110 GLY A O 1
ATOM 805 N N . ARG A 1 111 ? -20.997 1.640 15.297 1.00 98.50 111 ARG A N 1
ATOM 806 C CA . ARG A 1 111 ? -19.664 1.890 14.753 1.00 98.50 111 ARG A CA 1
ATOM 807 C C . ARG A 1 111 ? -18.600 1.986 15.838 1.00 98.50 111 ARG A C 1
ATOM 809 O O . ARG A 1 111 ? -18.918 2.256 16.991 1.00 98.50 111 ARG A O 1
ATOM 816 N N . ILE A 1 112 ? -17.353 1.773 15.442 1.00 98.56 112 ILE A N 1
ATOM 817 C CA . ILE A 1 112 ? -16.168 2.009 16.268 1.00 98.56 112 ILE A CA 1
ATOM 818 C C . ILE A 1 112 ? -15.377 3.152 15.638 1.00 98.56 112 ILE A C 1
ATOM 820 O O . ILE A 1 112 ? -15.214 3.165 14.419 1.00 98.56 112 ILE A O 1
ATOM 824 N N . GLU A 1 113 ? -14.889 4.089 16.445 1.00 97.44 113 GLU A N 1
ATOM 825 C CA . GLU A 1 113 ? -13.993 5.161 16.011 1.00 97.44 113 GLU A CA 1
ATOM 826 C C . GLU A 1 113 ? -12.703 5.145 16.839 1.00 97.44 113 GLU A C 1
ATOM 828 O O . GLU A 1 113 ? -12.740 5.047 18.066 1.00 97.44 113 GLU A O 1
ATOM 833 N N . VAL A 1 114 ? -11.560 5.231 16.159 1.00 95.62 114 VAL A N 1
ATOM 834 C CA . VAL A 1 114 ? -10.222 5.268 16.759 1.00 95.62 114 VAL A CA 1
ATOM 835 C C . VAL A 1 114 ? -9.467 6.453 16.149 1.00 95.62 114 VAL A C 1
ATOM 837 O O . VAL A 1 114 ? -9.047 6.370 14.990 1.00 95.62 114 VAL A O 1
ATOM 840 N N . PRO A 1 115 ? -9.350 7.580 16.870 1.00 92.75 115 PRO A N 1
ATOM 841 C CA . PRO A 1 115 ? -8.488 8.691 16.476 1.00 92.75 115 PRO A CA 1
ATOM 842 C C . PRO A 1 115 ? -7.021 8.267 16.508 1.00 92.75 115 PRO A 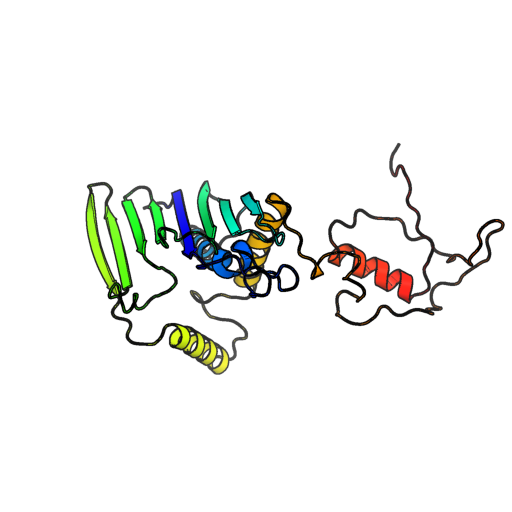C 1
ATOM 844 O O . PRO A 1 115 ? -6.646 7.442 17.341 1.00 92.75 115 PRO A O 1
ATOM 847 N N . ASP A 1 116 ? -6.221 8.831 15.609 1.00 90.81 116 ASP A N 1
ATOM 848 C CA . ASP A 1 116 ? -4.770 8.667 15.515 1.00 90.81 116 ASP A CA 1
ATOM 849 C C . ASP A 1 116 ? -4.353 7.197 15.658 1.00 90.81 116 ASP A C 1
ATOM 851 O O . ASP A 1 116 ? -3.498 6.836 16.462 1.00 90.81 116 ASP A O 1
ATOM 855 N N . PHE A 1 117 ? -5.020 6.312 14.907 1.00 90.88 117 PHE A N 1
ATOM 856 C CA . PHE A 1 117 ? -5.015 4.859 15.133 1.00 90.88 117 PHE A CA 1
ATOM 857 C C . PHE A 1 117 ? -3.631 4.188 15.039 1.00 90.88 117 PHE A C 1
ATOM 859 O O . PHE A 1 117 ? -3.478 3.044 15.464 1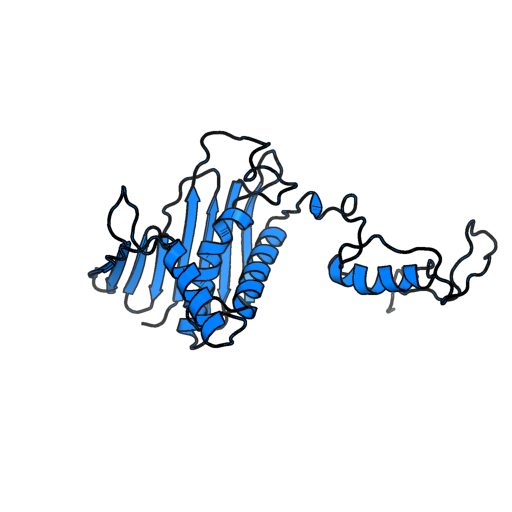.00 90.88 117 PHE A O 1
ATOM 866 N N . TRP A 1 118 ? -2.625 4.872 14.491 1.00 86.12 118 TRP A N 1
ATOM 867 C CA . TRP A 1 118 ? -1.226 4.428 14.480 1.00 86.12 118 TRP A CA 1
ATOM 868 C C . TRP A 1 118 ? -0.494 4.699 15.800 1.00 86.12 118 TRP A C 1
ATOM 870 O O . TRP A 1 118 ? 0.615 4.208 16.003 1.00 86.12 118 TRP A O 1
ATOM 880 N N . PHE A 1 119 ? -1.094 5.468 16.707 1.00 84.44 119 PHE A N 1
ATOM 881 C CA . PHE A 1 119 ? -0.516 5.857 17.981 1.00 84.44 119 PHE A CA 1
ATOM 882 C C . PHE A 1 119 ? -1.295 5.238 19.150 1.00 84.44 119 PHE A C 1
ATOM 884 O O . PHE A 1 119 ? -2.114 5.871 19.813 1.00 84.44 119 PHE A O 1
ATOM 891 N N . ALA A 1 120 ? -1.012 3.963 19.434 1.00 72.12 120 ALA A N 1
ATOM 892 C CA . ALA A 1 120 ? -1.762 3.151 20.402 1.00 72.12 120 ALA A CA 1
ATOM 893 C C . ALA A 1 120 ? -1.817 3.719 21.839 1.00 72.12 120 ALA A C 1
ATOM 895 O O . ALA A 1 120 ? -2.775 3.455 22.564 1.00 72.12 120 ALA A O 1
ATOM 896 N N . GLY A 1 121 ? -0.809 4.494 22.261 1.00 72.81 121 GLY A N 1
ATOM 897 C CA . GLY A 1 121 ? -0.774 5.147 23.580 1.00 72.81 121 GLY A CA 1
ATOM 898 C C . GLY A 1 121 ? -1.525 6.478 23.662 1.00 72.81 121 GLY A C 1
ATOM 899 O O . GLY A 1 121 ? -1.720 6.997 24.761 1.00 72.81 121 GLY A O 1
ATOM 900 N N . GLY A 1 122 ? -1.990 6.999 22.524 1.00 71.50 122 GLY A N 1
ATOM 901 C CA . GLY A 1 122 ? -2.525 8.352 22.381 1.00 71.50 122 GLY A CA 1
ATOM 902 C C . GLY A 1 122 ? -1.462 9.436 22.331 1.00 71.50 122 GLY A C 1
ATOM 903 O O . GLY A 1 122 ? -0.361 9.277 22.845 1.00 71.50 122 GLY A O 1
ATOM 904 N N . ASP A 1 123 ? -1.777 10.532 21.665 1.00 69.19 123 ASP A N 1
ATOM 905 C CA . ASP A 1 123 ? -0.845 11.625 21.433 1.00 69.19 123 ASP A CA 1
ATOM 906 C C . ASP A 1 123 ? -0.537 12.396 22.739 1.00 69.19 123 ASP A C 1
ATOM 908 O O . ASP A 1 123 ? -1.410 12.620 23.577 1.00 69.19 123 ASP A O 1
ATOM 912 N N . ARG A 1 124 ? 0.724 12.800 22.949 1.00 63.12 124 ARG A N 1
ATOM 913 C CA . ARG A 1 124 ? 1.144 13.479 24.194 1.00 63.12 124 ARG A CA 1
ATOM 914 C C . ARG A 1 124 ? 0.469 14.837 24.398 1.00 63.12 124 ARG A C 1
ATOM 916 O O . ARG A 1 124 ? 0.319 15.250 25.547 1.00 63.12 124 ARG A O 1
ATOM 923 N N . ASP A 1 125 ? 0.078 15.489 23.313 1.00 67.38 125 ASP A N 1
ATOM 924 C CA . ASP A 1 125 ? -0.567 16.795 23.278 1.00 67.38 125 ASP A CA 1
ATOM 925 C C . ASP A 1 125 ? -2.105 16.675 23.219 1.00 67.38 125 ASP A C 1
ATOM 927 O O . ASP A 1 125 ? -2.805 17.586 23.667 1.00 67.38 125 ASP A O 1
ATOM 931 N N . VAL A 1 126 ? -2.651 15.545 22.740 1.00 68.44 126 VAL A N 1
ATOM 932 C CA . VAL A 1 126 ? -4.112 15.307 22.634 1.00 68.44 126 VAL A CA 1
ATOM 933 C C . VAL A 1 126 ? -4.679 14.471 23.793 1.00 68.44 126 VAL A C 1
ATOM 935 O O . VAL A 1 126 ? -5.823 14.680 24.207 1.00 68.44 126 VAL A O 1
ATOM 938 N N . GLY A 1 127 ? -3.903 13.542 24.351 1.00 74.94 127 GLY A N 1
ATOM 939 C CA . GLY A 1 127 ? -4.280 12.674 25.469 1.00 74.94 127 GLY A CA 1
ATOM 940 C C . GLY A 1 127 ? -4.180 11.176 25.161 1.00 74.94 127 GLY A C 1
ATOM 941 O O . GLY A 1 127 ? -3.699 10.762 24.115 1.00 74.94 127 GLY A O 1
ATOM 942 N N . LEU A 1 128 ? -4.644 10.348 26.104 1.00 84.56 128 LEU A N 1
ATOM 943 C CA . LEU A 1 128 ? -4.564 8.884 26.004 1.00 84.56 128 LEU A CA 1
ATOM 944 C C . LEU A 1 128 ? -5.283 8.334 24.769 1.00 84.56 128 LEU A C 1
ATOM 946 O O . LEU A 1 128 ? -6.311 8.868 24.340 1.00 84.56 128 LEU A O 1
ATOM 950 N N . GLY A 1 129 ? -4.774 7.210 24.260 1.00 88.00 129 GLY A N 1
ATOM 951 C CA . GLY A 1 129 ? -5.379 6.497 23.143 1.00 88.00 129 GLY A CA 1
ATOM 952 C C . GLY A 1 129 ? -6.801 6.108 23.516 1.00 88.00 129 GLY A C 1
ATOM 953 O O . GLY A 1 129 ? -7.077 5.778 24.673 1.00 88.00 129 GLY A O 1
ATOM 954 N N . ARG A 1 130 ? -7.736 6.171 22.569 1.00 91.62 130 ARG A N 1
ATOM 955 C CA . ARG A 1 130 ? -9.126 5.810 22.853 1.00 91.62 130 ARG A CA 1
ATOM 956 C C . ARG A 1 130 ? -9.786 5.069 21.711 1.00 91.62 130 ARG A C 1
ATOM 958 O O . ARG A 1 130 ? -9.497 5.311 20.543 1.00 91.62 130 ARG A O 1
ATOM 965 N N . ILE A 1 131 ? -10.724 4.212 22.084 1.00 95.25 131 ILE A N 1
ATOM 966 C CA . ILE A 1 131 ? -11.611 3.501 21.173 1.00 95.25 131 ILE A CA 1
ATOM 967 C C . ILE A 1 131 ? -13.036 3.860 21.578 1.00 95.25 131 ILE A C 1
ATOM 969 O O . ILE A 1 131 ? -13.475 3.547 22.683 1.00 95.25 131 ILE A O 1
ATOM 973 N N . ASP A 1 132 ? -13.749 4.543 20.693 1.00 96.56 132 ASP A N 1
ATOM 974 C CA . ASP A 1 132 ? -15.134 4.940 20.899 1.00 96.56 132 ASP A CA 1
ATOM 975 C C . ASP A 1 132 ? -16.066 3.917 20.242 1.00 96.56 132 ASP A C 1
ATOM 977 O O . ASP A 1 132 ? -16.094 3.789 19.020 1.00 96.56 132 ASP A O 1
ATOM 981 N N . VAL A 1 133 ? -16.846 3.192 21.045 1.00 98.25 133 VAL A N 1
ATOM 982 C CA . VAL A 1 133 ? -17.870 2.247 20.586 1.00 98.25 133 VAL A CA 1
ATOM 983 C C . VAL A 1 133 ? -19.228 2.934 20.652 1.00 98.25 133 VAL A C 1
ATOM 985 O O . VAL A 1 133 ? -19.677 3.359 21.714 1.00 98.25 133 VAL A O 1
ATOM 988 N N . ILE A 1 134 ? -19.883 3.067 19.502 1.00 98.50 134 ILE A N 1
ATOM 989 C CA . ILE A 1 134 ? -21.115 3.840 19.343 1.00 98.50 134 ILE A CA 1
ATOM 990 C C . ILE A 1 134 ? -22.225 2.910 18.853 1.00 98.50 134 ILE A C 1
ATOM 992 O O . ILE A 1 134 ? -22.164 2.407 17.729 1.00 98.50 134 ILE A O 1
ATOM 996 N N . GLY A 1 135 ? -23.242 2.681 19.682 1.00 98.00 135 GLY A N 1
ATOM 997 C CA . GLY A 1 135 ? -24.413 1.874 19.346 1.00 98.00 135 GLY A CA 1
ATOM 998 C C . GLY A 1 135 ? -25.321 2.543 18.311 1.00 98.00 135 GLY A C 1
ATOM 999 O O . GLY A 1 135 ? -25.305 3.760 18.124 1.00 98.00 135 GLY A O 1
ATOM 1000 N N . ALA A 1 136 ? -26.148 1.750 17.625 1.00 96.19 136 ALA A N 1
ATOM 1001 C CA . ALA A 1 136 ? -27.139 2.268 16.672 1.00 96.19 136 ALA A CA 1
ATOM 1002 C C . ALA A 1 136 ? -28.206 3.172 17.323 1.00 96.19 136 ALA A C 1
ATOM 1004 O O . ALA A 1 136 ? -28.828 3.978 16.638 1.00 96.19 136 ALA A O 1
ATOM 1005 N N . ASP A 1 137 ? -28.402 3.047 18.635 1.00 96.31 137 ASP A N 1
ATOM 1006 C CA . ASP A 1 137 ? -29.264 3.897 19.459 1.00 96.31 137 ASP A CA 1
ATOM 1007 C C . ASP A 1 137 ? -28.578 5.200 19.918 1.00 96.31 137 ASP A C 1
ATOM 1009 O O . ASP A 1 137 ? -29.185 6.003 20.623 1.00 96.31 137 ASP A O 1
ATOM 1013 N N . GLY A 1 138 ? -27.320 5.424 19.521 1.00 94.75 138 GLY A N 1
ATOM 1014 C CA . GLY A 1 138 ? -26.527 6.589 19.907 1.00 94.75 138 GLY A CA 1
ATOM 1015 C C . GLY A 1 138 ? -25.821 6.457 21.258 1.00 94.75 138 GLY A C 1
ATOM 1016 O O . GLY A 1 138 ? -25.138 7.399 21.663 1.00 94.75 138 GLY A O 1
ATOM 1017 N N . THR A 1 139 ? -25.941 5.317 21.949 1.00 97.31 139 THR A N 1
ATOM 1018 C CA . THR A 1 139 ? -25.139 5.047 23.153 1.00 97.31 139 THR A CA 1
ATOM 1019 C C . THR A 1 139 ? -23.654 5.076 22.807 1.00 97.31 139 THR A C 1
ATOM 1021 O O . THR A 1 139 ? -23.250 4.643 21.728 1.00 97.31 139 THR A O 1
ATOM 1024 N N . ARG A 1 140 ? -22.829 5.617 23.709 1.00 97.94 140 ARG A N 1
ATOM 1025 C CA . ARG A 1 140 ? -21.382 5.722 23.516 1.00 97.94 140 ARG A CA 1
ATOM 1026 C C . ARG A 1 140 ? -20.654 5.166 24.724 1.00 97.94 140 ARG A C 1
ATOM 1028 O O . ARG A 1 140 ? -20.894 5.602 25.847 1.00 97.94 140 ARG A O 1
ATOM 1035 N N . GLU A 1 141 ? -19.730 4.262 24.456 1.00 97.56 141 GLU A N 1
ATOM 1036 C CA . GLU A 1 141 ? -18.741 3.772 25.403 1.00 97.56 141 GLU A CA 1
ATOM 1037 C C . GLU A 1 141 ? -17.355 4.170 24.895 1.00 97.56 141 GLU A C 1
ATOM 1039 O O . GLU A 1 141 ? -17.026 3.946 23.731 1.00 97.56 141 GLU A O 1
ATOM 1044 N N . THR A 1 142 ? -16.542 4.774 25.757 1.00 96.19 142 THR A N 1
ATOM 1045 C CA . THR A 1 142 ? -15.156 5.121 25.432 1.00 96.19 142 THR A CA 1
ATOM 1046 C C . THR A 1 142 ? -14.228 4.215 26.222 1.00 96.19 142 THR A C 1
ATOM 1048 O O . THR A 1 142 ? -14.214 4.247 27.452 1.00 96.19 142 THR A O 1
ATOM 1051 N N . ILE A 1 143 ? -13.425 3.432 25.508 1.00 94.56 143 ILE A N 1
ATOM 1052 C CA . ILE A 1 143 ? -12.363 2.608 26.076 1.00 94.56 143 ILE A CA 1
ATOM 1053 C C . ILE A 1 143 ? -11.071 3.420 26.011 1.00 94.56 143 ILE A C 1
ATOM 1055 O O . ILE A 1 143 ? -10.542 3.665 24.927 1.00 94.56 143 ILE A O 1
ATOM 1059 N N . SER A 1 144 ? -10.561 3.837 27.168 1.00 91.31 144 SER A N 1
ATOM 1060 C CA . SER A 1 144 ? -9.272 4.528 27.268 1.00 91.31 144 SER A CA 1
ATOM 1061 C C . SER A 1 144 ? -8.119 3.527 27.341 1.00 91.31 144 SER A C 1
ATOM 1063 O O . SER A 1 144 ? -8.096 2.649 28.204 1.00 91.31 144 SER A O 1
ATOM 1065 N N . VAL A 1 145 ? -7.128 3.698 26.473 1.00 86.12 145 VAL A N 1
ATOM 1066 C CA . VAL A 1 145 ? -5.901 2.905 26.399 1.00 86.12 145 VAL A CA 1
ATOM 1067 C C . VAL A 1 145 ? -4.777 3.702 27.054 1.00 86.12 145 VAL A C 1
ATOM 1069 O O . VAL A 1 145 ? -4.274 4.677 26.508 1.00 86.12 145 VAL A O 1
ATOM 1072 N N . ASN A 1 146 ? -4.383 3.293 28.259 1.00 83.38 146 ASN A N 1
ATOM 1073 C CA . ASN A 1 146 ? -3.290 3.920 29.008 1.00 83.38 146 ASN A CA 1
ATOM 1074 C C . ASN A 1 146 ? -1.968 3.174 28.778 1.00 83.38 146 ASN A C 1
ATOM 1076 O O . ASN A 1 146 ? -1.323 2.726 29.731 1.00 83.38 146 ASN A O 1
ATOM 1080 N N . GLU A 1 147 ? -1.609 2.967 27.510 1.00 85.94 147 GLU A N 1
ATOM 1081 C CA . GLU A 1 147 ? -0.329 2.357 27.160 1.00 85.94 147 GLU A CA 1
ATOM 1082 C C . GLU A 1 147 ? 0.792 3.359 27.445 1.00 85.94 147 GLU A C 1
ATOM 1084 O O . GLU A 1 147 ? 0.827 4.457 26.896 1.00 85.94 147 GLU A O 1
ATOM 1089 N N . LYS A 1 148 ? 1.696 2.984 28.350 1.00 82.44 148 LYS A N 1
ATOM 1090 C CA . LYS A 1 148 ? 2.798 3.848 28.797 1.00 82.44 148 LYS A CA 1
ATOM 1091 C C . LYS A 1 148 ? 4.082 3.594 28.025 1.00 82.44 148 LYS A C 1
ATOM 1093 O O . LYS A 1 148 ? 5.007 4.403 28.095 1.00 82.44 148 LYS A O 1
ATOM 1098 N N . ARG A 1 149 ? 4.176 2.448 27.351 1.00 85.19 149 ARG A N 1
ATOM 1099 C CA . ARG A 1 149 ? 5.316 2.123 26.501 1.00 85.19 149 ARG A CA 1
ATOM 1100 C C . ARG A 1 149 ? 5.305 3.036 25.283 1.00 85.19 149 ARG A C 1
ATOM 1102 O O . ARG A 1 149 ? 4.256 3.387 24.751 1.00 85.19 149 ARG A O 1
ATOM 1109 N N . HIS A 1 150 ? 6.496 3.394 24.819 1.00 85.38 150 HIS A N 1
ATOM 1110 C CA . HIS A 1 150 ? 6.635 4.053 23.527 1.00 85.38 150 HIS A CA 1
ATOM 1111 C C . HIS A 1 150 ? 6.139 3.106 22.425 1.00 85.38 150 HIS A C 1
ATOM 1113 O O . HIS A 1 150 ? 6.479 1.925 22.485 1.00 85.38 150 HIS A O 1
ATOM 1119 N N . VAL A 1 151 ? 5.417 3.604 21.414 1.00 86.38 151 VAL A N 1
ATOM 1120 C CA . VAL A 1 151 ? 4.788 2.776 20.361 1.00 86.38 151 VAL A CA 1
ATOM 1121 C C . VAL A 1 151 ? 5.765 1.786 19.707 1.00 86.38 151 VAL A C 1
ATOM 1123 O O . VAL A 1 151 ? 5.491 0.592 19.669 1.00 86.38 151 VAL A O 1
ATOM 1126 N N . TYR A 1 152 ? 6.969 2.238 19.342 1.00 89.69 152 TYR A N 1
ATOM 1127 C CA . TYR A 1 152 ? 8.021 1.370 18.792 1.00 89.69 152 TYR A CA 1
ATOM 1128 C C . TYR A 1 152 ? 8.497 0.247 19.728 1.00 89.69 152 TYR A C 1
ATOM 1130 O O . TYR A 1 152 ? 9.030 -0.754 19.261 1.00 89.69 152 TYR A O 1
ATOM 1138 N N . SER A 1 153 ? 8.297 0.364 21.043 1.00 91.62 153 SER A N 1
ATOM 1139 C CA . SER A 1 153 ? 8.640 -0.724 21.973 1.00 91.62 153 SER A CA 1
ATOM 1140 C C . SER A 1 153 ? 7.778 -1.955 21.704 1.00 91.62 153 SER A C 1
ATOM 1142 O O . SER A 1 153 ? 8.276 -3.067 21.808 1.00 91.62 153 SER A O 1
ATOM 1144 N N . CYS A 1 154 ? 6.516 -1.770 21.297 1.00 89.56 154 CYS A N 1
ATOM 1145 C CA . CYS A 1 154 ? 5.623 -2.873 20.947 1.00 89.56 154 CYS A CA 1
ATOM 1146 C C . CYS A 1 154 ? 6.148 -3.667 19.741 1.00 89.56 154 CYS A C 1
ATOM 1148 O O . CYS A 1 154 ? 6.070 -4.893 19.730 1.00 89.56 154 CYS A O 1
ATOM 1150 N N . GLU A 1 155 ? 6.719 -2.984 18.747 1.00 92.38 155 GLU A N 1
ATOM 1151 C CA . GLU A 1 155 ? 7.313 -3.619 17.565 1.00 92.38 155 GLU A CA 1
ATOM 1152 C C . GLU A 1 155 ? 8.594 -4.386 17.922 1.00 92.38 155 GLU A C 1
ATOM 1154 O O . GLU A 1 155 ? 8.784 -5.525 17.492 1.00 92.38 155 GLU A O 1
ATOM 1159 N N . VAL A 1 156 ? 9.450 -3.792 18.763 1.00 94.88 156 VAL A N 1
ATOM 1160 C CA . VAL A 1 156 ? 10.670 -4.442 19.271 1.00 94.88 156 VAL A CA 1
ATOM 1161 C C . VAL A 1 156 ? 10.326 -5.678 20.105 1.00 94.88 156 VAL A C 1
ATOM 1163 O O . VAL A 1 156 ? 10.952 -6.727 19.934 1.00 94.88 156 VAL A O 1
ATOM 1166 N N . ASP A 1 157 ? 9.314 -5.580 20.968 1.00 93.81 157 ASP A N 1
ATOM 1167 C CA . ASP A 1 157 ? 8.825 -6.696 21.776 1.00 93.81 157 ASP A CA 1
ATOM 1168 C C . ASP A 1 157 ? 8.298 -7.826 20.878 1.00 93.81 157 ASP A C 1
ATOM 1170 O O . ASP A 1 157 ? 8.719 -8.974 21.041 1.00 93.81 157 ASP A O 1
ATOM 1174 N N . ALA A 1 158 ? 7.469 -7.507 19.875 1.00 94.62 158 ALA A N 1
ATOM 1175 C CA . ALA A 1 158 ? 6.923 -8.481 18.927 1.00 94.62 158 ALA A CA 1
ATOM 1176 C C . ALA A 1 158 ? 8.021 -9.202 18.125 1.00 94.62 158 ALA A C 1
ATOM 1178 O O . ALA A 1 158 ? 7.984 -10.428 17.965 1.00 94.62 158 ALA A O 1
ATOM 1179 N N . ALA A 1 159 ? 9.044 -8.468 17.674 1.00 96.75 159 ALA A N 1
ATOM 1180 C CA . ALA A 1 159 ? 10.210 -9.057 17.023 1.00 96.75 159 ALA A CA 1
ATOM 1181 C C . ALA A 1 159 ? 10.992 -9.968 17.979 1.00 96.75 159 ALA A C 1
ATOM 1183 O O . ALA A 1 159 ? 11.317 -11.106 17.632 1.00 96.75 159 ALA A O 1
ATOM 1184 N N . GLY A 1 160 ? 11.242 -9.511 19.208 1.00 97.56 160 GLY A N 1
ATOM 1185 C CA . GLY A 1 160 ? 11.906 -10.307 20.235 1.00 97.56 160 GLY A CA 1
ATOM 1186 C C . GLY A 1 160 ? 11.153 -11.601 20.558 1.00 97.56 160 GLY A C 1
ATOM 1187 O O . GLY A 1 160 ? 11.773 -12.652 20.721 1.00 97.56 160 GLY A O 1
ATOM 1188 N N . GLU A 1 161 ? 9.824 -11.553 20.625 1.00 96.75 161 GLU A N 1
ATOM 1189 C CA . GLU A 1 161 ? 8.973 -12.726 20.826 1.00 96.75 161 GLU A CA 1
ATOM 1190 C C . GLU A 1 161 ? 9.043 -13.711 19.659 1.00 96.75 161 GLU A C 1
ATOM 1192 O O . GLU A 1 161 ? 9.174 -14.913 19.896 1.00 96.75 161 GLU A O 1
ATOM 1197 N N . ALA A 1 162 ? 8.992 -13.229 18.413 1.00 97.69 162 ALA A N 1
ATOM 1198 C CA . ALA A 1 162 ? 9.125 -14.080 17.232 1.00 97.69 162 ALA A CA 1
ATOM 1199 C C . ALA A 1 162 ? 10.479 -14.804 17.211 1.00 97.69 162 ALA A C 1
ATOM 1201 O O . ALA A 1 162 ? 10.513 -16.029 17.086 1.00 97.69 162 ALA A O 1
ATOM 1202 N N . ILE A 1 163 ? 11.573 -14.072 17.444 1.00 98.19 163 ILE A N 1
ATOM 1203 C CA . ILE A 1 163 ? 12.935 -14.623 17.465 1.00 98.19 163 ILE A CA 1
ATOM 1204 C C . ILE A 1 163 ? 13.085 -15.674 18.569 1.00 98.19 163 ILE A C 1
ATOM 1206 O O . ILE A 1 163 ? 13.552 -16.781 18.305 1.00 98.19 163 ILE A O 1
ATOM 1210 N N . ARG A 1 164 ? 12.658 -15.366 19.803 1.00 98.38 164 ARG A N 1
ATOM 1211 C CA . ARG A 1 164 ? 12.736 -16.315 20.930 1.00 98.38 164 ARG A CA 1
ATOM 1212 C C . ARG A 1 164 ? 11.902 -17.573 20.695 1.00 98.38 164 ARG A C 1
ATOM 1214 O O . ARG A 1 164 ? 12.277 -18.641 21.167 1.00 98.38 164 ARG A O 1
ATOM 1221 N N . ALA A 1 165 ? 10.794 -17.451 19.970 1.00 97.94 165 ALA A N 1
ATOM 1222 C CA . ALA A 1 165 ? 9.942 -18.573 19.598 1.00 97.94 165 ALA A CA 1
ATOM 1223 C C . ALA A 1 165 ? 10.415 -19.325 18.338 1.00 97.94 165 ALA A C 1
ATOM 1225 O O . ALA A 1 165 ? 9.733 -20.253 17.908 1.00 97.94 165 ALA A O 1
ATOM 1226 N N . GLY A 1 166 ? 11.540 -18.934 17.724 1.00 98.12 166 GLY A N 1
ATOM 1227 C CA . GLY A 1 166 ? 12.046 -19.547 16.493 1.00 98.12 166 GLY A CA 1
ATOM 1228 C C . GLY A 1 166 ? 11.178 -19.286 15.255 1.00 98.12 166 GLY A C 1
ATOM 1229 O O . GLY A 1 166 ? 11.249 -20.049 14.294 1.00 98.12 166 GLY A O 1
ATOM 1230 N N . ARG A 1 167 ? 10.343 -18.239 15.269 1.00 97.62 167 ARG A N 1
ATOM 1231 C CA . ARG A 1 167 ? 9.516 -17.827 14.126 1.00 97.62 167 ARG A CA 1
ATOM 1232 C C . ARG A 1 167 ? 10.272 -16.852 13.227 1.00 97.62 167 ARG A C 1
ATOM 1234 O O . ARG A 1 167 ? 11.107 -16.083 13.694 1.00 97.62 167 ARG A O 1
ATOM 1241 N N . GLN A 1 168 ? 9.931 -16.857 11.940 1.00 96.31 168 GLN A N 1
ATOM 1242 C CA . GLN A 1 168 ? 10.478 -15.920 10.948 1.00 96.31 168 GLN A CA 1
ATOM 1243 C C . GLN A 1 168 ? 9.560 -14.714 10.686 1.00 96.31 168 GLN A C 1
ATOM 1245 O O . GLN A 1 168 ? 9.941 -13.784 9.982 1.00 96.31 168 GLN A O 1
ATOM 1250 N N . GLU A 1 169 ? 8.365 -14.725 11.273 1.00 95.94 169 GLU A N 1
ATOM 1251 C CA . GLU A 1 169 ? 7.344 -13.691 11.140 1.00 95.94 169 GLU A CA 1
ATOM 1252 C C . GLU A 1 169 ? 6.551 -13.531 12.448 1.00 95.94 169 GLU A C 1
ATOM 1254 O O . GLU A 1 169 ? 6.685 -14.325 13.394 1.00 95.94 169 GLU A O 1
ATOM 1259 N N . PHE A 1 170 ? 5.749 -12.470 12.527 1.00 96.12 170 PHE A N 1
ATOM 1260 C CA . PHE A 1 170 ? 4.955 -12.168 13.712 1.00 96.12 170 PHE A CA 1
ATOM 1261 C C . PHE A 1 170 ? 3.757 -13.114 13.851 1.00 96.12 170 PHE A C 1
ATOM 1263 O O . PHE A 1 170 ? 3.207 -13.608 12.871 1.00 96.12 170 PHE A O 1
ATOM 1270 N N . ALA A 1 171 ? 3.352 -13.374 15.096 1.00 94.31 171 ALA A N 1
ATOM 1271 C CA . ALA A 1 171 ? 2.080 -14.036 15.362 1.00 94.31 171 ALA A CA 1
ATOM 1272 C C . ALA A 1 171 ? 0.947 -13.009 15.247 1.00 94.31 171 ALA A C 1
ATOM 1274 O O . ALA A 1 171 ? 1.131 -11.860 15.650 1.00 94.31 171 ALA A O 1
ATOM 1275 N N . TRP A 1 172 ? -0.220 -13.428 14.751 1.00 94.56 172 TRP A N 1
ATOM 1276 C CA . TRP A 1 172 ? -1.411 -12.575 14.701 1.00 94.56 172 TRP A CA 1
ATOM 1277 C C . TRP A 1 172 ? -1.735 -12.014 16.103 1.00 94.56 172 TRP A C 1
ATOM 1279 O O . TRP A 1 172 ? -1.665 -12.770 17.077 1.00 94.56 172 TRP A O 1
ATOM 1289 N N . PRO A 1 173 ? -2.078 -10.718 16.240 1.00 92.19 173 PRO A N 1
ATOM 1290 C CA . PRO A 1 173 ? -2.413 -9.750 15.184 1.00 92.19 173 PRO A CA 1
ATOM 1291 C C . PRO A 1 173 ? -1.220 -9.011 14.553 1.00 92.19 173 PRO A C 1
ATOM 1293 O O . PRO A 1 173 ? -1.420 -8.054 13.814 1.00 92.19 173 PRO A O 1
ATOM 1296 N N . GLY A 1 174 ? 0.019 -9.421 14.833 1.00 92.69 174 GLY A N 1
ATOM 1297 C CA . GLY A 1 174 ? 1.194 -8.891 14.149 1.00 92.69 174 GLY A CA 1
ATOM 1298 C C . GLY A 1 174 ? 1.212 -9.244 12.658 1.00 92.69 174 GLY A C 1
ATOM 1299 O O . GLY A 1 174 ? 0.703 -10.284 12.238 1.00 92.69 174 GLY A O 1
ATOM 1300 N N . MET A 1 175 ? 1.825 -8.367 11.865 1.00 92.88 175 MET A N 1
ATOM 1301 C CA . MET A 1 175 ? 1.875 -8.480 10.409 1.00 92.88 175 MET A CA 1
ATOM 1302 C C . MET A 1 175 ? 2.827 -9.601 9.951 1.00 92.88 175 MET A C 1
ATOM 1304 O O . MET A 1 175 ? 4.030 -9.557 10.214 1.00 92.88 175 MET A O 1
ATOM 1308 N N . GLY A 1 176 ? 2.278 -10.608 9.263 1.00 95.69 176 GLY A N 1
ATOM 1309 C CA . GLY A 1 176 ? 3.037 -11.685 8.608 1.00 95.69 176 GLY A CA 1
ATOM 1310 C C . GLY A 1 176 ? 3.484 -11.317 7.188 1.00 95.69 176 GLY A C 1
ATOM 1311 O O . GLY A 1 176 ? 3.075 -10.291 6.644 1.00 95.69 176 GLY A O 1
ATOM 1312 N N . TRP A 1 177 ? 4.282 -12.163 6.531 1.00 96.81 177 TRP A N 1
ATOM 1313 C CA . TRP A 1 177 ? 4.822 -11.836 5.199 1.00 96.81 177 TRP A CA 1
ATOM 1314 C C . TRP A 1 177 ? 3.746 -11.698 4.124 1.00 96.81 177 TRP A C 1
ATOM 1316 O O . TRP A 1 177 ? 3.803 -10.795 3.288 1.00 96.81 177 TRP A O 1
ATOM 1326 N N . ALA A 1 178 ? 2.752 -12.589 4.142 1.00 97.25 178 ALA A N 1
ATOM 1327 C CA . ALA A 1 178 ? 1.649 -12.542 3.188 1.00 97.25 178 ALA A CA 1
ATOM 1328 C C . ALA A 1 178 ? 0.825 -11.254 3.344 1.00 97.25 178 ALA A C 1
ATOM 1330 O O . ALA A 1 178 ? 0.408 -10.667 2.343 1.00 97.25 178 ALA A O 1
ATOM 1331 N N . ASP A 1 179 ? 0.669 -10.794 4.587 1.00 97.38 179 ASP A N 1
ATOM 1332 C CA . ASP A 1 179 ? 0.009 -9.541 4.923 1.00 97.38 179 ASP A CA 1
ATOM 1333 C C . ASP A 1 179 ? 0.826 -8.330 4.438 1.00 97.38 179 ASP A C 1
ATOM 1335 O O . ASP A 1 179 ? 0.304 -7.496 3.697 1.00 97.38 179 ASP A O 1
ATOM 1339 N N . SER A 1 180 ? 2.135 -8.286 4.724 1.00 97.56 180 SER A N 1
ATOM 1340 C CA . SER A 1 180 ? 3.035 -7.242 4.210 1.00 97.56 180 SER A CA 1
ATOM 1341 C C . SER A 1 180 ? 2.989 -7.135 2.684 1.00 97.56 180 SER A C 1
ATOM 1343 O O . SER A 1 180 ? 2.792 -6.048 2.138 1.00 97.56 180 SER A O 1
ATOM 1345 N N . LEU A 1 181 ? 3.116 -8.264 1.979 1.00 98.00 181 LEU A N 1
ATOM 1346 C CA . LEU A 1 181 ? 3.055 -8.295 0.516 1.00 98.00 181 LEU A CA 1
ATOM 1347 C C . LEU A 1 181 ? 1.683 -7.870 -0.011 1.00 98.00 181 LEU A C 1
ATOM 1349 O O . LEU A 1 181 ? 1.594 -7.266 -1.077 1.00 98.00 181 LEU A O 1
ATOM 1353 N N . GLY A 1 182 ? 0.609 -8.184 0.707 1.00 98.12 182 GLY A N 1
ATOM 1354 C CA . GLY A 1 182 ? -0.734 -7.775 0.327 1.00 98.12 182 GLY A CA 1
ATOM 1355 C C . GLY A 1 182 ? -0.973 -6.281 0.467 1.00 98.12 182 GLY A C 1
ATOM 1356 O O . GLY A 1 182 ? -1.552 -5.676 -0.433 1.00 98.12 182 GLY A O 1
ATOM 1357 N N . THR A 1 183 ? -0.450 -5.658 1.523 1.00 98.50 183 THR A N 1
ATOM 1358 C CA . THR A 1 183 ? -0.477 -4.197 1.660 1.00 98.50 183 THR A CA 1
ATOM 1359 C C . THR A 1 183 ? 0.269 -3.556 0.493 1.00 98.50 183 THR A C 1
ATOM 1361 O O . THR A 1 183 ? -0.299 -2.699 -0.180 1.00 98.50 183 THR A O 1
ATOM 1364 N N . LEU A 1 184 ? 1.472 -4.040 0.160 1.00 97.94 184 LEU A N 1
ATOM 1365 C CA . LEU A 1 184 ? 2.231 -3.544 -0.995 1.00 97.94 184 LEU A CA 1
ATOM 1366 C C . LEU A 1 184 ? 1.474 -3.708 -2.319 1.00 97.94 184 LEU A C 1
ATOM 1368 O O . LEU A 1 184 ? 1.395 -2.757 -3.088 1.00 97.94 184 LEU A O 1
ATOM 1372 N N . ARG A 1 185 ? 0.822 -4.855 -2.558 1.00 97.94 185 ARG A N 1
ATOM 1373 C CA . ARG A 1 185 ? -0.023 -5.053 -3.751 1.00 97.94 185 ARG A CA 1
ATOM 1374 C C . ARG A 1 185 ? -1.159 -4.036 -3.842 1.00 97.94 185 ARG A C 1
ATOM 1376 O O . ARG A 1 185 ? -1.503 -3.604 -4.941 1.00 97.94 185 ARG A O 1
ATOM 1383 N N . VAL A 1 186 ? -1.777 -3.673 -2.719 1.00 98.75 186 VAL A N 1
ATOM 1384 C CA . VAL A 1 186 ? -2.834 -2.653 -2.703 1.00 98.75 186 VAL A CA 1
ATOM 1385 C C . VAL A 1 186 ? -2.267 -1.274 -3.016 1.00 98.75 186 VAL A C 1
ATOM 1387 O O . VAL A 1 186 ? -2.849 -0.574 -3.845 1.00 98.75 186 VAL A O 1
ATOM 1390 N N . LEU A 1 187 ? -1.131 -0.908 -2.416 1.00 98.62 187 LEU A N 1
ATOM 1391 C CA . LEU A 1 187 ? -0.455 0.355 -2.712 1.00 98.62 187 LEU A CA 1
ATOM 1392 C C . LEU A 1 187 ? -0.054 0.426 -4.191 1.00 98.62 187 LEU A C 1
ATOM 1394 O O . LEU A 1 187 ? -0.368 1.410 -4.848 1.00 98.62 187 LEU A O 1
ATOM 1398 N N . ASP A 1 188 ? 0.514 -0.638 -4.761 1.00 97.44 188 ASP A N 1
ATOM 1399 C CA . ASP A 1 188 ? 0.865 -0.710 -6.186 1.00 97.44 188 ASP A CA 1
ATOM 1400 C C . ASP A 1 188 ? -0.352 -0.543 -7.101 1.00 97.44 188 ASP A C 1
ATOM 1402 O O . ASP A 1 188 ? -0.305 0.214 -8.070 1.00 97.44 188 ASP A O 1
ATOM 1406 N N . ARG A 1 189 ? -1.475 -1.202 -6.783 1.00 98.06 189 ARG A N 1
ATOM 1407 C CA . ARG A 1 189 ? -2.730 -1.033 -7.536 1.00 98.06 189 ARG A CA 1
ATOM 1408 C C . ARG A 1 189 ? -3.267 0.391 -7.433 1.00 98.06 189 ARG A C 1
ATOM 1410 O O . ARG A 1 189 ? -3.812 0.896 -8.411 1.00 98.06 189 ARG A O 1
ATOM 1417 N N . TRP A 1 190 ? -3.122 1.034 -6.277 1.00 98.50 190 TRP A N 1
ATOM 1418 C CA . TRP A 1 190 ? -3.528 2.422 -6.082 1.00 98.50 190 TRP A CA 1
ATOM 1419 C C . TRP A 1 190 ? -2.637 3.380 -6.883 1.00 98.50 190 TRP A C 1
ATOM 1421 O O . TRP A 1 190 ? -3.171 4.187 -7.641 1.00 98.50 190 TRP A O 1
ATOM 1431 N N . ARG A 1 19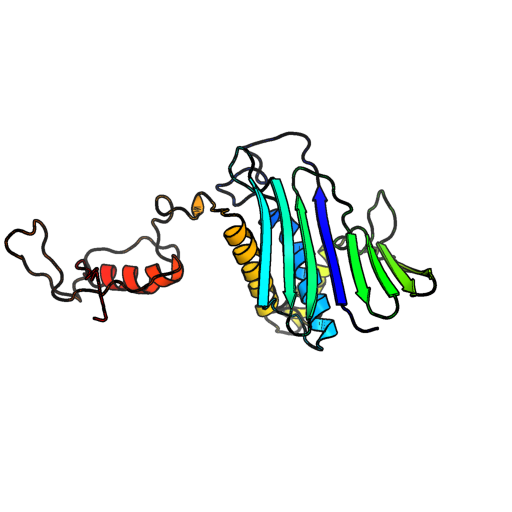1 ? -1.307 3.230 -6.817 1.00 97.94 191 ARG A N 1
ATOM 1432 C CA . ARG A 1 191 ? -0.349 3.995 -7.640 1.00 97.94 191 ARG A CA 1
ATOM 1433 C C . ARG A 1 191 ? -0.652 3.848 -9.132 1.00 97.94 191 ARG A C 1
ATOM 1435 O O . ARG A 1 191 ? -0.779 4.847 -9.838 1.00 97.94 191 ARG A O 1
ATOM 1442 N N . ALA A 1 192 ? -0.867 2.615 -9.595 1.00 96.56 192 ALA A N 1
ATOM 1443 C CA . ALA A 1 192 ? -1.222 2.335 -10.983 1.00 96.56 192 ALA A CA 1
ATOM 1444 C C . ALA A 1 192 ? -2.549 2.998 -11.396 1.00 96.56 192 ALA A C 1
ATOM 1446 O O . ALA A 1 192 ? -2.642 3.545 -12.493 1.00 96.56 192 ALA A O 1
ATOM 1447 N N . ALA A 1 193 ? -3.561 3.001 -10.520 1.00 97.75 193 ALA A N 1
ATOM 1448 C CA . ALA A 1 193 ? -4.853 3.635 -10.792 1.00 97.75 193 ALA A CA 1
ATOM 1449 C C . ALA A 1 193 ? -4.758 5.159 -10.977 1.00 97.75 193 ALA A C 1
ATOM 1451 O O . ALA A 1 193 ? -5.603 5.737 -11.657 1.00 97.75 193 ALA A O 1
ATOM 1452 N N . VAL A 1 194 ? -3.739 5.801 -10.396 1.00 97.88 194 VAL A N 1
ATOM 1453 C CA . VAL A 1 194 ? -3.520 7.254 -10.489 1.00 97.88 194 VAL A CA 1
ATOM 1454 C C . VAL A 1 194 ? -2.404 7.638 -11.464 1.00 97.88 194 VAL A C 1
ATOM 1456 O O . VAL A 1 194 ? -2.098 8.818 -11.600 1.00 97.88 194 VAL A O 1
ATOM 1459 N N . GLY A 1 195 ? -1.806 6.661 -12.154 1.00 96.50 195 GLY A N 1
ATOM 1460 C CA . GLY A 1 195 ? -0.720 6.893 -13.108 1.00 96.50 195 GLY A CA 1
ATOM 1461 C C . GLY A 1 195 ? 0.593 7.352 -12.467 1.00 96.50 195 GLY A C 1
ATOM 1462 O O . GLY A 1 195 ? 1.377 8.025 -13.130 1.00 96.50 195 GLY A O 1
ATOM 1463 N N . LEU A 1 196 ? 0.828 7.019 -11.193 1.00 97.31 196 LEU A N 1
ATOM 1464 C CA . LEU A 1 196 ? 2.068 7.352 -10.492 1.00 97.31 196 LEU A CA 1
ATOM 1465 C C . LEU A 1 196 ? 3.164 6.328 -10.821 1.00 97.31 196 LEU A C 1
ATOM 1467 O O . LEU A 1 196 ? 3.059 5.160 -10.444 1.00 97.31 196 LEU A O 1
ATOM 1471 N N . GLU A 1 197 ? 4.223 6.791 -11.482 1.00 94.81 197 GLU A N 1
ATOM 1472 C CA . GLU A 1 197 ? 5.470 6.060 -11.735 1.00 94.81 197 GLU A CA 1
ATOM 1473 C C . GLU A 1 197 ? 6.637 6.857 -11.137 1.00 94.81 197 GLU A C 1
ATOM 1475 O O . GLU A 1 197 ? 6.745 8.067 -11.355 1.00 94.81 197 GLU A O 1
ATOM 1480 N N . TYR A 1 198 ? 7.511 6.191 -10.383 1.00 95.62 198 TYR A N 1
ATOM 1481 C CA . TYR A 1 198 ? 8.706 6.827 -9.828 1.00 95.62 198 TYR A CA 1
ATOM 1482 C C . TYR A 1 198 ? 9.877 6.828 -10.823 1.00 95.62 198 TYR A C 1
ATOM 1484 O O . TYR A 1 198 ? 9.991 5.941 -11.667 1.00 95.62 198 TYR A O 1
ATOM 1492 N N . GLU A 1 199 ? 10.812 7.775 -10.703 1.00 93.62 199 GLU A N 1
ATOM 1493 C CA . GLU A 1 199 ? 11.991 7.892 -11.570 1.00 93.62 199 GLU A CA 1
ATOM 1494 C C . GLU A 1 199 ? 12.790 6.585 -11.574 1.00 93.62 199 GLU A C 1
ATOM 1496 O O . GLU A 1 199 ? 13.136 6.069 -12.636 1.00 93.62 199 GLU A O 1
ATOM 1501 N N . ILE A 1 200 ? 13.000 5.978 -10.400 1.00 90.38 200 ILE A N 1
ATOM 1502 C CA . ILE A 1 200 ? 13.696 4.688 -10.261 1.00 90.38 200 ILE A CA 1
ATOM 1503 C C . ILE A 1 200 ? 12.984 3.532 -10.988 1.00 90.38 200 ILE A C 1
ATOM 1505 O O . ILE A 1 200 ? 13.579 2.481 -11.242 1.00 90.38 200 ILE A O 1
ATOM 1509 N N . GLU A 1 201 ? 11.709 3.703 -11.340 1.00 90.75 201 GLU A N 1
ATOM 1510 C CA . GLU A 1 201 ? 10.925 2.717 -12.075 1.00 90.75 201 GLU A CA 1
ATOM 1511 C C . GLU A 1 201 ? 11.060 2.851 -13.600 1.00 90.75 201 GLU A C 1
ATOM 1513 O O . GLU A 1 201 ? 10.815 1.874 -14.320 1.00 90.75 201 GLU A O 1
ATOM 1518 N N . LYS A 1 202 ? 11.546 3.998 -14.091 1.00 90.62 202 LYS A N 1
ATOM 1519 C CA . LYS A 1 202 ? 11.687 4.268 -15.523 1.00 90.62 202 LYS A CA 1
ATOM 1520 C C . LYS A 1 202 ? 12.768 3.410 -16.165 1.00 90.62 202 LYS A C 1
ATOM 1522 O O . LYS A 1 202 ? 13.861 3.214 -15.629 1.00 90.62 202 LYS A O 1
ATOM 1527 N N . ALA A 1 203 ? 12.503 2.972 -17.395 1.00 87.19 203 ALA A N 1
ATOM 1528 C CA . ALA A 1 203 ? 13.414 2.120 -18.164 1.00 87.19 203 ALA A CA 1
ATOM 1529 C C . ALA A 1 203 ? 14.817 2.730 -18.363 1.00 87.19 203 ALA A C 1
ATOM 1531 O O . ALA A 1 203 ? 15.798 1.996 -18.430 1.00 87.19 203 ALA A O 1
ATOM 1532 N N . SER A 1 204 ? 14.937 4.063 -18.415 1.00 89.19 204 SER A N 1
ATOM 1533 C CA . SER A 1 204 ? 16.229 4.758 -18.515 1.00 89.19 204 SER A CA 1
ATOM 1534 C C . SER A 1 204 ? 17.108 4.615 -17.269 1.00 89.19 204 SER A C 1
ATOM 1536 O O . SER A 1 204 ? 18.320 4.780 -17.372 1.00 89.19 204 SER A O 1
ATOM 1538 N N . LEU A 1 205 ? 16.511 4.327 -16.108 1.00 87.69 205 LEU A N 1
ATOM 1539 C CA . LEU A 1 205 ? 17.202 4.165 -14.825 1.00 87.69 205 LEU A CA 1
ATOM 1540 C C . LEU A 1 205 ? 17.264 2.697 -14.371 1.00 87.69 205 LEU A C 1
ATOM 1542 O O . LEU A 1 205 ? 18.156 2.317 -13.613 1.00 87.69 205 LEU A O 1
ATOM 1546 N N . ARG A 1 206 ? 16.393 1.831 -14.900 1.00 86.88 206 ARG A N 1
ATOM 1547 C CA . ARG A 1 206 ? 16.434 0.376 -14.685 1.00 86.88 206 ARG A CA 1
ATOM 1548 C C . ARG A 1 206 ? 17.438 -0.321 -15.609 1.00 86.88 206 ARG A C 1
ATOM 1550 O O . ARG A 1 206 ? 17.064 -1.033 -16.535 1.00 86.88 206 ARG A O 1
ATOM 1557 N N . THR A 1 207 ? 18.730 -0.145 -15.337 1.00 87.19 207 THR A N 1
ATOM 1558 C CA . THR A 1 207 ? 19.814 -0.759 -16.136 1.00 87.19 207 THR A CA 1
ATOM 1559 C C . THR A 1 207 ? 20.335 -2.090 -15.585 1.00 87.19 207 THR A C 1
ATOM 1561 O O . THR A 1 207 ? 21.187 -2.725 -16.208 1.00 87.19 207 THR A O 1
ATOM 1564 N N . ASN A 1 208 ? 19.865 -2.507 -14.410 1.00 91.00 208 ASN A N 1
ATOM 1565 C CA . ASN A 1 208 ? 20.259 -3.757 -13.764 1.00 91.00 208 ASN A CA 1
ATOM 1566 C C . ASN A 1 208 ? 19.162 -4.816 -13.908 1.00 91.00 208 ASN A C 1
ATOM 1568 O O . ASN A 1 208 ? 17.982 -4.497 -14.029 1.00 91.00 208 ASN A O 1
ATOM 1572 N N . THR A 1 209 ? 19.566 -6.083 -13.841 1.00 91.94 209 THR A N 1
ATOM 1573 C CA . THR A 1 209 ? 18.644 -7.228 -13.771 1.00 91.94 209 THR A CA 1
ATOM 1574 C C . THR A 1 209 ? 17.771 -7.161 -12.513 1.00 91.94 209 THR A C 1
ATOM 1576 O O . THR A 1 209 ? 18.088 -6.448 -11.556 1.00 91.94 209 THR A O 1
ATOM 1579 N N . ILE A 1 210 ? 16.727 -7.990 -12.449 1.00 90.31 210 ILE A N 1
ATOM 1580 C CA . ILE A 1 210 ? 15.835 -8.068 -11.278 1.00 90.31 210 ILE A CA 1
ATOM 1581 C C . ILE A 1 210 ? 16.563 -8.396 -9.959 1.00 90.31 210 ILE A C 1
ATOM 1583 O O . ILE A 1 210 ? 16.095 -8.024 -8.889 1.00 90.31 210 ILE A O 1
ATOM 1587 N N . SER A 1 211 ? 17.728 -9.054 -10.016 1.00 90.56 211 SER A N 1
ATOM 1588 C CA . SER A 1 211 ? 18.547 -9.351 -8.833 1.00 90.56 211 SER A CA 1
ATOM 1589 C C . SER A 1 211 ? 19.565 -8.247 -8.504 1.00 90.56 211 SER A C 1
ATOM 1591 O O . SER A 1 211 ? 20.506 -8.489 -7.751 1.00 90.56 211 SER A O 1
ATOM 1593 N N . GLY A 1 212 ? 19.457 -7.072 -9.131 1.00 90.75 212 GLY A N 1
ATOM 1594 C CA . GLY A 1 212 ? 20.295 -5.899 -8.872 1.00 90.75 212 GLY A CA 1
ATOM 1595 C C . GLY A 1 212 ? 21.702 -5.945 -9.476 1.00 90.75 212 GLY A C 1
ATOM 1596 O O . GLY A 1 212 ? 22.464 -4.995 -9.319 1.00 90.75 212 GLY A O 1
ATOM 1597 N N . ARG A 1 213 ? 22.068 -7.016 -10.190 1.00 93.56 213 ARG A N 1
ATOM 1598 C CA . ARG A 1 213 ? 23.371 -7.114 -10.870 1.00 93.56 213 ARG A CA 1
ATOM 1599 C C . ARG A 1 213 ? 23.315 -6.506 -12.276 1.00 93.56 213 ARG A C 1
ATOM 1601 O O . ARG A 1 213 ? 22.255 -6.584 -12.906 1.00 93.56 213 ARG A O 1
ATOM 1608 N N . PRO A 1 214 ? 24.445 -6.011 -12.811 1.00 93.25 214 PRO A N 1
ATOM 1609 C CA . PRO A 1 214 ? 24.544 -5.658 -14.221 1.00 93.25 214 PRO A CA 1
ATOM 1610 C C . PRO A 1 214 ? 24.191 -6.845 -15.125 1.00 93.25 214 PRO A C 1
ATOM 1612 O O . PRO A 1 214 ? 24.541 -7.997 -14.824 1.00 93.25 214 PRO A O 1
ATOM 1615 N N . LEU A 1 215 ? 23.517 -6.553 -16.238 1.00 92.44 215 LEU A N 1
ATOM 1616 C CA . LEU A 1 215 ? 23.204 -7.538 -17.269 1.00 92.44 215 LEU A CA 1
ATOM 1617 C C . LEU A 1 215 ? 24.500 -8.033 -17.924 1.00 92.44 215 LEU A C 1
ATOM 1619 O O . LEU A 1 215 ? 25.343 -7.235 -18.345 1.00 92.44 215 LEU A O 1
ATOM 1623 N N . ARG A 1 216 ? 24.688 -9.353 -18.006 1.00 92.69 216 ARG A N 1
ATOM 1624 C CA . ARG A 1 216 ? 25.884 -9.93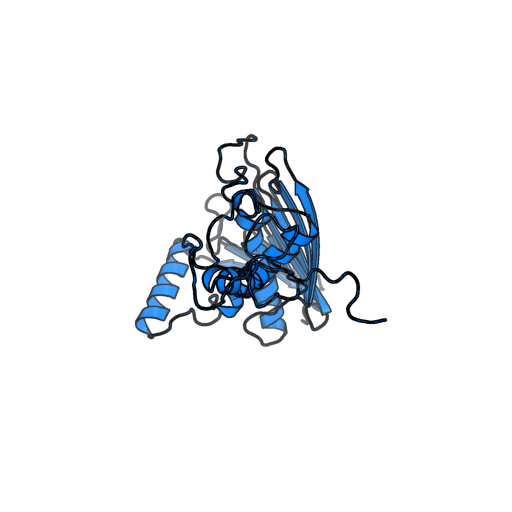0 -18.632 1.00 92.69 216 ARG A CA 1
ATOM 1625 C C . ARG A 1 216 ? 25.728 -9.958 -20.145 1.00 92.69 216 ARG A C 1
ATOM 1627 O O . ARG A 1 216 ? 24.650 -10.171 -20.681 1.00 92.69 216 ARG A O 1
ATOM 1634 N N . SER A 1 217 ? 26.837 -9.780 -20.848 1.00 88.31 217 SER A N 1
ATOM 1635 C CA . SER A 1 217 ? 26.899 -9.926 -22.302 1.00 88.31 217 SER A CA 1
ATOM 1636 C C . SER A 1 217 ? 27.932 -10.985 -22.683 1.00 88.31 217 SER A C 1
ATOM 1638 O O . SER A 1 217 ? 28.716 -11.432 -21.846 1.00 88.31 217 SER A O 1
ATOM 1640 N N . GLY A 1 218 ? 27.925 -11.408 -23.948 1.00 87.50 218 GLY A N 1
ATOM 1641 C CA . GLY A 1 218 ? 28.914 -12.361 -24.464 1.00 87.50 218 GLY A CA 1
ATOM 1642 C C . GLY A 1 218 ? 28.576 -13.837 -24.237 1.00 87.50 218 GLY A C 1
ATOM 1643 O O . GLY A 1 218 ? 29.452 -14.680 -24.399 1.00 87.50 218 GLY A O 1
ATOM 1644 N N . GLY A 1 219 ? 27.323 -14.161 -23.902 1.00 91.06 219 GLY A N 1
ATOM 1645 C CA . GLY A 1 219 ? 26.839 -15.540 -23.887 1.00 91.06 219 GLY A CA 1
ATOM 1646 C C . GLY A 1 219 ? 27.035 -16.249 -25.227 1.00 91.06 219 GLY A C 1
ATOM 1647 O O . GLY A 1 219 ? 26.850 -15.651 -26.290 1.00 91.06 219 GLY A O 1
ATOM 1648 N N . THR A 1 220 ? 27.407 -17.528 -25.169 1.00 92.00 220 THR A N 1
ATOM 1649 C CA . THR A 1 220 ? 27.698 -18.370 -26.344 1.00 92.00 220 THR A CA 1
ATOM 1650 C C . THR A 1 220 ? 26.820 -19.616 -26.436 1.00 92.00 220 THR A C 1
ATOM 1652 O O . THR A 1 220 ? 26.959 -20.384 -27.386 1.00 92.00 220 THR A O 1
ATOM 1655 N N . ALA A 1 221 ? 25.911 -19.822 -25.478 1.00 96.44 221 ALA A N 1
ATOM 1656 C CA . ALA A 1 221 ? 25.003 -20.968 -25.473 1.00 96.44 221 ALA A CA 1
ATOM 1657 C C . ALA A 1 221 ? 24.065 -20.951 -26.693 1.00 96.44 221 ALA A C 1
ATOM 1659 O O . ALA A 1 221 ? 23.782 -21.993 -27.280 1.00 96.44 221 ALA A O 1
ATOM 1660 N N . ILE A 1 222 ? 23.630 -19.759 -27.109 1.00 96.38 222 ILE A N 1
ATOM 1661 C CA . ILE A 1 222 ? 22.864 -19.532 -28.332 1.00 96.38 222 ILE A CA 1
ATOM 1662 C C . ILE A 1 222 ? 23.819 -19.030 -29.419 1.00 96.38 222 ILE A C 1
ATOM 1664 O O . ILE A 1 222 ? 24.360 -17.925 -29.346 1.00 96.38 222 ILE A O 1
ATOM 1668 N N . GLY A 1 223 ? 24.015 -19.848 -30.454 1.00 95.56 223 GLY A N 1
ATOM 1669 C CA . GLY A 1 223 ? 24.848 -19.494 -31.603 1.00 95.56 223 GLY A CA 1
ATOM 1670 C C . GLY A 1 223 ? 24.291 -18.312 -32.403 1.00 95.56 223 GLY A C 1
ATOM 1671 O O . GLY A 1 223 ? 23.095 -18.021 -32.365 1.00 95.56 223 GLY A O 1
ATOM 1672 N N . LYS A 1 224 ? 25.156 -17.651 -33.181 1.00 95.56 224 LYS A N 1
ATOM 1673 C CA . LYS A 1 224 ? 24.788 -16.529 -34.060 1.00 95.56 224 LYS A CA 1
ATOM 1674 C C . LYS A 1 224 ? 25.160 -16.799 -35.512 1.00 95.56 224 LYS A C 1
ATOM 1676 O O . LYS A 1 224 ? 26.113 -17.526 -35.788 1.00 95.56 224 LYS A O 1
ATOM 1681 N N . ARG A 1 225 ? 24.423 -16.194 -36.443 1.00 95.56 225 ARG A N 1
ATOM 1682 C CA . ARG A 1 225 ? 24.693 -16.224 -37.887 1.00 95.56 225 ARG A CA 1
ATOM 1683 C C . ARG A 1 225 ? 24.556 -14.834 -38.493 1.00 95.56 225 ARG A C 1
ATOM 1685 O O . ARG A 1 225 ? 23.791 -14.002 -38.012 1.00 95.56 225 ARG A O 1
ATOM 1692 N N . THR A 1 226 ? 25.290 -14.595 -39.571 1.00 96.50 226 THR A N 1
ATOM 1693 C CA . THR A 1 226 ? 25.113 -13.399 -40.397 1.00 96.50 226 THR A CA 1
ATOM 1694 C C . THR A 1 226 ? 23.912 -13.599 -41.308 1.00 96.50 226 THR A C 1
ATOM 1696 O O . THR A 1 226 ? 23.835 -14.602 -42.017 1.00 96.50 226 THR A O 1
ATOM 1699 N N . ILE A 1 227 ? 22.990 -12.641 -41.301 1.00 92.06 227 ILE A N 1
ATOM 1700 C CA . ILE A 1 227 ? 21.843 -12.611 -42.208 1.00 92.06 227 ILE A CA 1
ATOM 1701 C C . ILE A 1 227 ? 22.113 -11.510 -43.243 1.00 92.06 227 ILE A C 1
ATOM 1703 O O . ILE A 1 227 ? 22.395 -10.379 -42.839 1.00 92.06 227 ILE A O 1
ATOM 1707 N N . PRO A 1 228 ? 22.066 -11.799 -44.559 1.00 94.56 228 PRO A N 1
ATOM 1708 C CA . PRO A 1 228 ? 22.233 -10.777 -45.589 1.00 94.56 228 PRO A CA 1
ATOM 1709 C C . PRO A 1 228 ? 21.290 -9.587 -45.367 1.00 94.56 228 PRO A C 1
ATOM 1711 O O . PRO A 1 228 ? 20.094 -9.770 -45.164 1.00 94.56 228 PRO A O 1
ATOM 1714 N N . GLY A 1 229 ? 21.835 -8.369 -45.384 1.00 93.50 229 GLY A N 1
ATOM 1715 C CA . GLY A 1 229 ? 21.074 -7.139 -45.131 1.00 93.50 229 GLY A CA 1
ATOM 1716 C C . GLY A 1 229 ? 20.919 -6.753 -43.653 1.00 93.50 229 GLY A C 1
ATOM 1717 O O . GLY A 1 229 ? 20.477 -5.642 -43.375 1.00 93.50 229 GLY A O 1
ATOM 1718 N N . VAL A 1 230 ? 21.331 -7.600 -42.701 1.00 91.06 230 VAL A N 1
ATOM 1719 C CA . VAL A 1 230 ? 21.331 -7.278 -41.264 1.00 91.06 230 VAL A CA 1
ATOM 1720 C C . VAL A 1 230 ? 22.745 -6.913 -40.813 1.00 91.06 230 VAL A C 1
ATOM 1722 O O . VAL A 1 230 ? 23.682 -7.691 -40.967 1.00 91.06 230 VAL A O 1
ATOM 1725 N N . ALA A 1 231 ? 22.907 -5.728 -40.218 1.00 93.62 231 ALA A N 1
ATOM 1726 C CA . ALA A 1 231 ? 24.222 -5.188 -39.857 1.00 93.62 231 ALA A CA 1
ATOM 1727 C C . ALA A 1 231 ? 24.933 -5.943 -38.714 1.00 93.62 231 ALA A C 1
ATOM 1729 O O . ALA A 1 231 ? 26.133 -5.770 -38.511 1.00 93.62 231 ALA A O 1
ATOM 1730 N N . LYS A 1 232 ? 24.204 -6.753 -37.938 1.00 91.62 232 LYS A N 1
ATOM 1731 C CA . LYS A 1 232 ? 24.716 -7.485 -36.771 1.00 91.62 232 LYS A CA 1
ATOM 1732 C C . LYS A 1 232 ? 24.419 -8.983 -36.915 1.00 91.62 232 LYS A C 1
ATOM 1734 O O . LYS A 1 232 ? 23.348 -9.328 -37.409 1.00 91.62 232 LYS A O 1
ATOM 1739 N N . PRO A 1 233 ? 25.302 -9.881 -36.441 1.00 93.75 233 PRO A N 1
ATOM 1740 C CA . PRO A 1 233 ? 24.973 -11.298 -36.330 1.00 93.75 233 PRO A CA 1
ATOM 1741 C C . PRO A 1 233 ? 23.736 -11.505 -35.448 1.00 93.75 233 PRO A C 1
ATOM 1743 O O . PRO A 1 233 ? 23.663 -10.948 -34.348 1.00 93.75 233 PRO A O 1
ATOM 1746 N N . ALA A 1 234 ? 22.793 -12.312 -35.919 1.00 94.75 234 ALA A N 1
ATOM 1747 C CA . ALA A 1 234 ? 21.548 -12.632 -35.228 1.00 94.75 234 ALA A CA 1
ATOM 1748 C C . ALA A 1 234 ? 21.629 -14.022 -34.587 1.00 94.75 234 ALA A C 1
ATOM 1750 O O . ALA A 1 234 ? 22.273 -14.920 -35.136 1.00 94.75 234 ALA A O 1
ATOM 1751 N N . SER A 1 235 ? 20.989 -14.211 -33.436 1.00 95.62 235 SER A N 1
ATOM 1752 C CA . SER A 1 235 ? 20.877 -15.514 -32.788 1.00 95.62 235 SER A CA 1
ATOM 1753 C C . SER A 1 235 ? 20.125 -16.508 -33.674 1.00 95.62 235 SER A C 1
ATOM 1755 O O . SER A 1 235 ? 19.178 -16.150 -34.367 1.00 95.62 235 SER A O 1
ATOM 1757 N N . VAL A 1 236 ? 20.542 -17.778 -33.651 1.00 95.00 236 VAL A N 1
ATOM 1758 C CA . VAL A 1 236 ? 19.875 -18.868 -34.398 1.00 95.00 236 VAL A CA 1
ATOM 1759 C C . VAL A 1 236 ? 18.514 -19.253 -33.812 1.00 95.00 236 VAL A C 1
ATOM 1761 O O . VAL A 1 236 ? 17.778 -20.020 -34.423 1.00 95.00 236 VAL A O 1
ATOM 1764 N N . VAL A 1 237 ? 18.202 -18.724 -32.630 1.00 94.19 237 VAL A N 1
ATOM 1765 C CA . VAL A 1 237 ? 16.903 -18.795 -31.966 1.00 94.19 237 VAL A CA 1
ATOM 1766 C C . VAL A 1 237 ? 16.327 -17.382 -31.939 1.00 94.19 237 VAL A C 1
ATOM 1768 O O . VAL A 1 237 ? 17.040 -16.440 -31.579 1.00 94.19 237 VAL A O 1
ATOM 1771 N N . ALA A 1 238 ? 15.056 -17.246 -32.309 1.00 92.19 238 ALA A N 1
ATOM 1772 C CA . ALA A 1 238 ? 14.270 -16.040 -32.087 1.00 92.19 238 ALA A CA 1
ATOM 1773 C C . ALA A 1 238 ? 13.417 -16.229 -30.829 1.00 92.19 238 ALA A C 1
ATOM 1775 O O . ALA A 1 238 ? 12.803 -17.284 -30.664 1.00 92.19 238 ALA A O 1
ATOM 1776 N N . LEU A 1 239 ? 13.381 -15.225 -29.953 1.00 91.06 239 LEU A N 1
ATOM 1777 C CA . LEU A 1 239 ? 12.435 -15.203 -28.842 1.00 91.06 239 LEU A CA 1
ATOM 1778 C C . LEU A 1 239 ? 11.146 -14.524 -29.308 1.00 91.06 239 LEU A C 1
ATOM 1780 O O . LEU A 1 239 ? 11.177 -13.354 -29.694 1.00 91.06 239 LEU A O 1
ATOM 1784 N N . GLY A 1 240 ? 10.031 -15.253 -29.274 1.00 87.50 240 GLY A N 1
ATOM 1785 C CA . GLY A 1 240 ? 8.709 -14.668 -29.479 1.00 87.50 240 GLY A CA 1
ATOM 1786 C C . GLY A 1 240 ? 8.434 -13.629 -28.400 1.00 87.50 240 GLY A C 1
ATOM 1787 O O . GLY A 1 240 ? 8.648 -13.894 -27.217 1.00 87.50 240 GLY A O 1
ATOM 1788 N N . PHE A 1 241 ? 8.019 -12.432 -28.802 1.00 76.75 241 PHE A N 1
ATOM 1789 C CA . PHE A 1 241 ? 7.710 -11.381 -27.847 1.00 76.75 241 PHE A CA 1
ATOM 1790 C C . PHE A 1 241 ? 6.354 -11.675 -27.193 1.00 76.75 241 PHE A C 1
ATOM 1792 O O . PHE A 1 241 ? 5.309 -11.565 -27.833 1.00 76.75 241 PHE A O 1
ATOM 1799 N N . GLU A 1 242 ? 6.390 -12.103 -25.932 1.00 71.38 242 GLU A N 1
ATOM 1800 C CA . GLU A 1 242 ? 5.203 -12.340 -25.107 1.00 71.38 242 GLU A CA 1
ATOM 1801 C C . GLU A 1 242 ? 4.699 -11.033 -24.464 1.00 71.38 242 GLU A C 1
ATOM 1803 O O . GLU A 1 242 ? 5.412 -10.029 -24.398 1.00 71.38 242 GLU A O 1
ATOM 1808 N N . ASP A 1 243 ? 3.453 -11.039 -23.980 1.00 74.31 243 ASP A N 1
ATOM 1809 C CA . ASP A 1 243 ? 2.833 -9.931 -23.235 1.00 74.31 243 ASP A CA 1
ATOM 1810 C C . ASP A 1 243 ? 3.482 -9.777 -21.841 1.00 74.31 243 ASP A C 1
ATOM 1812 O O . ASP A 1 243 ? 2.938 -10.202 -20.817 1.00 74.31 243 ASP A O 1
ATOM 1816 N N . PHE A 1 244 ? 4.689 -9.201 -21.791 1.00 84.00 244 PHE A N 1
ATOM 1817 C CA . PHE A 1 244 ? 5.371 -8.855 -20.543 1.00 84.00 244 PHE A CA 1
ATOM 1818 C C . PHE A 1 244 ? 4.709 -7.633 -19.900 1.00 84.00 244 PHE A C 1
ATOM 1820 O O . PHE A 1 244 ? 5.024 -6.485 -20.212 1.00 84.00 244 PHE A O 1
ATOM 1827 N N . ARG A 1 245 ? 3.793 -7.877 -18.961 1.00 81.00 245 ARG A N 1
ATOM 1828 C CA . ARG A 1 245 ? 2.996 -6.820 -18.309 1.00 81.00 245 ARG A CA 1
ATOM 1829 C C . ARG A 1 245 ? 3.748 -6.016 -17.257 1.00 81.00 245 ARG A C 1
ATOM 1831 O O . ARG A 1 245 ? 3.283 -4.961 -16.841 1.00 81.00 245 ARG A O 1
ATOM 1838 N N . THR A 1 246 ? 4.876 -6.531 -16.776 1.00 84.00 246 THR A N 1
ATOM 1839 C CA . THR A 1 246 ? 5.700 -5.875 -15.755 1.00 84.00 246 THR A CA 1
ATOM 1840 C C . THR A 1 246 ? 7.179 -6.025 -16.071 1.00 84.00 246 THR A C 1
ATOM 1842 O O . THR A 1 246 ? 7.591 -7.011 -16.689 1.00 84.00 246 THR A O 1
ATOM 1845 N N . PHE A 1 247 ? 7.992 -5.093 -15.564 1.00 86.44 247 PHE A N 1
ATOM 1846 C CA . PHE A 1 247 ? 9.452 -5.194 -15.623 1.00 86.44 247 PHE A CA 1
ATOM 1847 C C . PHE A 1 247 ? 9.937 -6.561 -15.132 1.00 86.44 247 PHE A C 1
ATOM 1849 O O . PHE A 1 247 ? 10.670 -7.235 -15.841 1.00 86.44 247 PHE A O 1
ATOM 1856 N N . SER A 1 248 ? 9.446 -7.025 -13.979 1.00 87.94 248 SER A N 1
ATOM 1857 C CA . SER A 1 248 ? 9.831 -8.320 -13.417 1.00 87.94 248 SER A CA 1
ATOM 1858 C C . SER A 1 248 ? 9.527 -9.492 -14.351 1.00 87.94 248 SER A C 1
ATOM 1860 O O . SER A 1 248 ? 10.381 -10.359 -14.526 1.00 87.94 248 SER A O 1
ATOM 1862 N N . SER A 1 249 ? 8.340 -9.514 -14.973 1.00 87.56 249 SER A N 1
ATOM 1863 C CA . SER A 1 249 ? 7.980 -10.567 -15.934 1.00 87.56 249 SER A CA 1
ATOM 1864 C C . SER A 1 249 ? 8.882 -10.556 -17.173 1.00 87.56 249 SER A C 1
ATOM 1866 O O . SER A 1 249 ? 9.296 -11.618 -17.629 1.00 87.56 249 SER A O 1
ATOM 1868 N N . GLY A 1 250 ? 9.246 -9.365 -17.664 1.00 89.56 250 GLY A N 1
ATOM 1869 C CA . GLY A 1 250 ? 10.162 -9.197 -18.788 1.00 89.56 250 GLY A CA 1
ATOM 1870 C C . GLY A 1 250 ? 11.589 -9.608 -18.440 1.00 89.56 250 GLY A C 1
ATOM 1871 O O . GLY A 1 250 ? 12.169 -10.444 -19.126 1.00 89.56 250 GLY A O 1
ATOM 1872 N N . SER A 1 251 ? 12.147 -9.080 -17.350 1.00 90.81 251 SER A N 1
ATOM 1873 C CA . SER A 1 251 ? 13.536 -9.316 -16.945 1.00 90.81 251 SER A CA 1
ATOM 1874 C C . SER A 1 251 ? 13.860 -10.794 -16.766 1.00 90.81 251 SER A C 1
ATOM 1876 O O . SER A 1 251 ? 14.916 -11.235 -17.201 1.00 90.81 251 SER A O 1
ATOM 1878 N N . ILE A 1 252 ? 12.958 -11.594 -16.186 1.00 89.88 252 ILE A N 1
ATOM 1879 C CA . ILE A 1 252 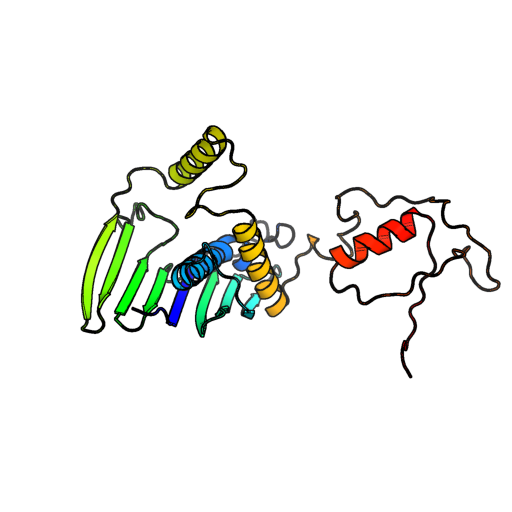? 13.217 -13.027 -15.960 1.00 89.88 252 ILE A CA 1
ATOM 1880 C C . ILE A 1 252 ? 13.553 -13.756 -17.271 1.00 89.88 252 ILE A C 1
ATOM 1882 O O . ILE A 1 252 ? 14.491 -14.553 -17.302 1.00 89.88 252 ILE A O 1
ATOM 1886 N N . LEU A 1 253 ? 12.810 -13.480 -18.347 1.00 91.25 253 LEU A N 1
ATOM 1887 C CA . LEU A 1 253 ? 12.978 -14.173 -19.625 1.00 91.25 253 LEU A CA 1
ATOM 1888 C C . LEU A 1 253 ? 13.956 -13.450 -20.559 1.00 91.25 253 LEU A C 1
ATOM 1890 O O . LEU A 1 253 ? 14.835 -14.084 -21.145 1.00 91.25 253 LEU A O 1
ATOM 1894 N N . LEU A 1 254 ? 13.826 -12.128 -20.685 1.00 92.00 254 LEU A N 1
ATOM 1895 C CA . LEU A 1 254 ? 14.617 -11.314 -21.608 1.00 92.00 254 LEU A CA 1
ATOM 1896 C C . LEU A 1 254 ? 16.087 -11.246 -21.186 1.00 92.00 254 LEU A C 1
ATOM 1898 O O . LEU A 1 254 ? 16.961 -11.404 -22.043 1.00 92.00 254 LEU A O 1
ATOM 1902 N N . ASP A 1 255 ? 16.369 -11.095 -19.886 1.00 93.44 255 ASP A N 1
ATOM 1903 C CA . ASP A 1 255 ? 17.747 -11.072 -19.389 1.00 93.44 255 ASP A CA 1
ATOM 1904 C C . ASP A 1 255 ? 18.400 -12.438 -19.614 1.00 93.44 255 ASP A C 1
ATOM 1906 O O . ASP A 1 255 ? 19.501 -12.518 -20.154 1.00 93.44 255 ASP A O 1
ATOM 1910 N N . ALA A 1 256 ? 17.704 -13.531 -19.278 1.00 92.94 256 ALA A N 1
ATOM 1911 C CA . ALA A 1 256 ? 18.213 -14.887 -19.469 1.00 92.94 256 ALA A CA 1
ATOM 1912 C C . ALA A 1 256 ? 18.485 -15.205 -20.951 1.00 92.94 256 ALA A C 1
ATOM 1914 O O . ALA A 1 256 ? 19.529 -15.773 -21.284 1.00 92.94 256 ALA A O 1
ATOM 1915 N N . PHE A 1 257 ? 17.580 -14.807 -21.851 1.00 94.62 257 PHE A N 1
ATOM 1916 C CA . PHE A 1 257 ? 17.759 -14.976 -23.293 1.00 94.62 257 PHE A CA 1
ATOM 1917 C C . PHE A 1 257 ? 18.973 -14.197 -23.807 1.00 94.62 257 PHE A C 1
ATOM 1919 O O . PHE A 1 257 ? 19.817 -14.759 -24.512 1.00 94.62 257 PHE A O 1
ATOM 1926 N N . PHE A 1 258 ? 19.096 -12.926 -23.421 1.00 94.44 258 PHE A N 1
ATOM 1927 C CA . PHE A 1 258 ? 20.230 -12.088 -23.798 1.00 94.44 258 PHE A CA 1
ATOM 1928 C C . PHE A 1 258 ? 21.556 -12.650 -23.269 1.00 94.44 258 PHE A C 1
ATOM 1930 O O . PHE A 1 258 ? 22.526 -12.785 -24.021 1.00 94.44 258 PHE A O 1
ATOM 1937 N N . GLU A 1 259 ? 21.591 -13.049 -21.997 1.00 95.31 259 GLU A N 1
ATOM 1938 C CA . GLU A 1 259 ? 22.777 -13.600 -21.339 1.00 95.31 259 GLU A CA 1
ATOM 1939 C C . GLU A 1 259 ? 23.209 -14.954 -21.906 1.00 95.31 259 GLU A C 1
ATOM 1941 O O . GLU A 1 259 ? 24.393 -15.285 -21.857 1.00 95.31 259 GLU A O 1
ATOM 1946 N N . ALA A 1 260 ? 22.291 -15.716 -22.503 1.00 96.12 260 ALA A N 1
ATOM 1947 C CA . ALA A 1 260 ? 22.608 -16.934 -23.243 1.00 96.12 260 ALA A CA 1
ATOM 1948 C C . ALA A 1 260 ? 23.197 -16.659 -24.643 1.00 96.12 260 ALA A C 1
ATOM 1950 O O . ALA A 1 260 ? 23.698 -17.582 -25.287 1.00 96.12 260 ALA A O 1
ATOM 1951 N N . GLY A 1 261 ? 23.182 -15.405 -25.112 1.00 95.88 261 GLY A N 1
ATOM 1952 C CA . GLY A 1 261 ? 23.652 -14.989 -26.438 1.00 95.88 261 GLY A CA 1
ATOM 1953 C C . GLY A 1 261 ? 22.534 -14.602 -27.411 1.00 95.88 261 GLY A C 1
ATOM 1954 O O . GLY A 1 261 ? 22.823 -14.284 -28.567 1.00 95.88 261 GLY A O 1
ATOM 1955 N N . GLY A 1 262 ? 21.275 -14.604 -26.973 1.00 95.62 262 GLY A N 1
ATOM 1956 C CA . GLY A 1 262 ? 20.116 -14.202 -27.766 1.00 95.62 262 GLY A CA 1
ATOM 1957 C C . GLY A 1 262 ? 20.123 -12.715 -28.129 1.00 95.62 262 GLY A C 1
ATOM 1958 O O . GLY A 1 262 ? 20.505 -11.865 -27.328 1.00 95.62 262 GLY A O 1
ATOM 1959 N N . ASN A 1 263 ? 19.732 -12.380 -29.359 1.00 93.81 263 ASN A N 1
ATOM 1960 C CA . ASN A 1 263 ? 19.546 -10.986 -29.792 1.00 93.81 263 ASN A CA 1
ATOM 1961 C C . ASN A 1 263 ? 18.553 -10.820 -30.958 1.00 93.81 263 ASN A C 1
ATOM 1963 O O . ASN A 1 263 ? 18.526 -9.762 -31.587 1.00 93.81 263 ASN A O 1
ATOM 1967 N N . LEU A 1 264 ? 17.772 -11.857 -31.259 1.00 92.81 264 LEU A N 1
ATOM 1968 C CA . LEU A 1 264 ? 16.712 -11.851 -32.259 1.00 92.81 264 LEU A CA 1
ATOM 1969 C C . LEU A 1 264 ? 15.367 -12.026 -31.552 1.00 92.81 264 LEU A C 1
ATOM 1971 O O . LEU A 1 264 ? 15.174 -13.007 -30.834 1.00 92.81 264 LEU A O 1
ATOM 1975 N N . PHE A 1 265 ? 14.451 -11.089 -31.778 1.00 90.75 265 PHE A N 1
ATOM 1976 C CA . PHE A 1 265 ? 13.091 -11.125 -31.248 1.00 90.75 265 PHE A CA 1
ATOM 1977 C C . PHE A 1 265 ? 12.103 -11.212 -32.404 1.00 90.75 265 PHE A C 1
ATOM 1979 O O . PHE A 1 265 ? 12.249 -10.495 -33.395 1.00 90.75 265 PHE A O 1
ATOM 1986 N N . ASP A 1 266 ? 11.110 -12.080 -32.266 1.00 87.56 266 ASP A N 1
ATOM 1987 C CA . ASP A 1 266 ? 9.961 -12.133 -33.159 1.00 87.56 266 ASP A CA 1
ATOM 1988 C C . ASP A 1 266 ? 8.823 -11.317 -32.543 1.00 87.56 266 ASP A C 1
ATOM 1990 O O . ASP A 1 266 ? 8.201 -11.721 -31.561 1.00 87.56 266 ASP A O 1
ATOM 1994 N N . THR A 1 267 ? 8.572 -10.142 -33.113 1.00 78.38 267 THR A N 1
ATOM 1995 C CA . THR A 1 267 ? 7.550 -9.194 -32.657 1.00 78.38 267 THR A CA 1
ATOM 1996 C C . THR A 1 267 ? 6.207 -9.402 -33.360 1.00 78.38 267 THR A C 1
ATOM 1998 O O . THR A 1 267 ? 5.486 -8.422 -33.539 1.00 78.38 267 THR A O 1
ATOM 2001 N N . GLY A 1 268 ? 5.920 -10.616 -33.854 1.00 67.38 268 GLY A N 1
ATOM 2002 C CA . GLY A 1 268 ? 4.762 -10.953 -34.687 1.00 67.38 268 GLY A CA 1
ATOM 2003 C C . GLY A 1 268 ? 3.522 -10.082 -34.448 1.00 67.38 268 GLY A C 1
ATOM 2004 O O . GLY A 1 268 ? 3.004 -10.001 -33.340 1.00 67.38 268 GLY A O 1
ATOM 2005 N N . TYR A 1 269 ? 3.037 -9.431 -35.510 1.00 57.81 269 TYR A N 1
ATOM 2006 C CA . TYR A 1 269 ? 1.883 -8.522 -35.465 1.00 57.81 269 TYR A CA 1
ATOM 2007 C C . TYR A 1 269 ? 0.548 -9.267 -35.244 1.00 57.81 269 TYR A C 1
ATOM 2009 O O . TYR A 1 269 ? -0.445 -8.636 -34.896 1.00 57.81 269 TYR A O 1
ATOM 2017 N N . VAL A 1 270 ? 0.510 -10.599 -35.417 1.00 55.84 270 VAL A N 1
ATOM 2018 C CA . VAL A 1 270 ? -0.680 -11.451 -35.237 1.00 55.84 270 VAL A CA 1
ATOM 2019 C C . VAL A 1 270 ? -0.257 -12.900 -34.931 1.00 55.84 270 VAL A C 1
ATOM 2021 O O . VAL A 1 270 ? 0.300 -13.568 -35.799 1.00 55.84 270 VAL A O 1
ATOM 2024 N N . TYR A 1 271 ? -0.573 -13.424 -33.742 1.00 58.38 271 TYR A N 1
ATOM 2025 C CA . TYR A 1 271 ? -0.581 -14.871 -33.464 1.00 58.38 271 TYR A CA 1
ATOM 2026 C C . TYR A 1 271 ? -2.038 -15.342 -33.385 1.00 58.38 271 TYR A C 1
ATOM 2028 O O . TYR A 1 271 ? -2.592 -15.513 -32.304 1.00 58.38 271 TYR A O 1
ATOM 2036 N N . GLY A 1 272 ? -2.688 -15.479 -34.539 1.00 53.69 272 GLY A N 1
ATOM 2037 C CA . GLY A 1 272 ? -4.103 -15.850 -34.631 1.00 53.69 272 GLY A CA 1
ATOM 2038 C C . GLY A 1 272 ? -4.817 -15.069 -35.725 1.00 53.69 272 GLY A C 1
ATOM 2039 O O . GLY A 1 272 ? -5.176 -13.913 -35.518 1.00 53.69 272 GLY A O 1
ATOM 2040 N N . GLY A 1 273 ? -4.967 -15.695 -36.894 1.00 43.06 273 GLY A N 1
ATOM 2041 C CA . GLY A 1 273 ? -5.935 -15.245 -37.898 1.00 43.06 273 GLY A CA 1
ATOM 2042 C C . GLY A 1 273 ? -7.372 -15.434 -37.431 1.00 43.06 273 GLY A C 1
ATOM 2043 O O . GLY A 1 273 ? -7.585 -16.210 -36.471 1.00 43.06 273 GLY A O 1
#

pLDDT: mean 93.1, std 8.37, range [43.06, 98.88]

Radius of gyration: 24.4 Å; chains: 1; bounding box: 58×45×75 Å